Protein AF-A0A2M9K665-F1 (afdb_monomer_lite)

Radius of gyration: 30.15 Å; chains: 1; bounding box: 103×72×82 Å

Structure (mmCIF, N/CA/C/O backbone):
data_AF-A0A2M9K665-F1
#
_entry.id   AF-A0A2M9K665-F1
#
loop_
_atom_site.group_PDB
_atom_site.id
_atom_site.type_symbol
_atom_site.label_atom_id
_atom_site.label_alt_id
_atom_site.label_comp_id
_atom_site.label_asym_id
_atom_site.label_entity_id
_atom_site.label_seq_id
_atom_site.pdbx_PDB_ins_code
_atom_site.Cartn_x
_atom_site.Cartn_y
_atom_site.Cartn_z
_atom_site.occupancy
_atom_site.B_iso_or_equiv
_atom_site.auth_seq_id
_atom_site.auth_comp_id
_atom_site.auth_asym_id
_atom_site.auth_atom_id
_atom_site.pdbx_PDB_model_num
ATOM 1 N N . MET A 1 1 ? -64.065 -44.119 -39.690 1.00 42.09 1 MET A N 1
ATOM 2 C CA . MET A 1 1 ? -63.334 -45.173 -38.953 1.00 42.09 1 MET A CA 1
ATOM 3 C C . MET A 1 1 ? -62.407 -44.431 -38.001 1.00 42.09 1 MET A C 1
ATOM 5 O O . MET A 1 1 ? -61.517 -43.768 -38.499 1.00 42.09 1 MET A O 1
ATOM 9 N N . GLY A 1 2 ? -62.705 -44.228 -36.716 1.00 34.75 2 GLY A N 1
ATOM 10 C CA . GLY A 1 2 ? -63.186 -45.171 -35.696 1.00 34.75 2 GLY A CA 1
ATOM 11 C C . GLY A 1 2 ? -61.988 -45.530 -34.803 1.00 34.75 2 GLY A C 1
ATOM 12 O O . GLY A 1 2 ? -61.208 -46.371 -35.217 1.00 34.75 2 GLY A O 1
ATOM 13 N N . GLY A 1 3 ? -61.711 -44.735 -33.760 1.00 34.16 3 GLY A N 1
ATOM 14 C CA . GLY A 1 3 ? -61.651 -45.171 -32.342 1.00 34.16 3 GLY A CA 1
ATOM 15 C C . GLY A 1 3 ? -60.188 -45.072 -31.868 1.00 34.16 3 GLY A C 1
ATOM 16 O O . GLY A 1 3 ? -59.315 -45.281 -32.695 1.00 34.16 3 GLY A O 1
ATOM 17 N N . GLU A 1 4 ? -59.788 -44.651 -30.664 1.00 39.41 4 GLU A N 1
ATOM 18 C CA . GLU A 1 4 ? -60.331 -44.725 -29.292 1.00 39.41 4 GLU A CA 1
ATOM 19 C C . GLU A 1 4 ? -59.853 -43.470 -28.497 1.00 39.41 4 GLU A C 1
ATOM 21 O O . GLU A 1 4 ? -58.764 -42.968 -28.755 1.00 39.41 4 GLU A O 1
ATOM 26 N N . ALA A 1 5 ? -60.696 -42.733 -27.752 1.00 40.12 5 ALA A N 1
ATOM 27 C CA . ALA A 1 5 ? -61.100 -42.897 -26.334 1.00 40.12 5 ALA A CA 1
ATOM 28 C C . ALA A 1 5 ? -59.925 -42.811 -25.319 1.00 40.12 5 ALA A C 1
ATOM 30 O O . ALA A 1 5 ? -58.948 -43.521 -25.469 1.00 40.12 5 ALA A O 1
ATOM 31 N N . GLY A 1 6 ? -59.926 -42.020 -24.235 1.00 33.62 6 GLY A N 1
ATOM 32 C CA . GLY A 1 6 ? -60.897 -41.090 -23.650 1.00 33.62 6 GLY A CA 1
ATOM 33 C C . GLY A 1 6 ? -60.485 -40.655 -22.220 1.00 33.62 6 GLY A C 1
ATOM 34 O O . GLY A 1 6 ? -59.708 -41.344 -21.569 1.00 33.62 6 GLY A O 1
ATOM 35 N N . GLY A 1 7 ? -61.077 -39.548 -21.735 1.00 33.59 7 GLY A N 1
ATOM 36 C CA . GLY A 1 7 ? -61.271 -39.182 -20.309 1.00 33.59 7 GLY A CA 1
ATOM 37 C C . GLY A 1 7 ? -60.136 -38.398 -19.625 1.00 33.59 7 GLY A C 1
ATOM 38 O O . GLY A 1 7 ? -58.981 -38.757 -19.768 1.00 33.59 7 GLY A O 1
ATOM 39 N N . ARG A 1 8 ? -60.345 -37.346 -18.819 1.00 33.16 8 ARG A N 1
ATOM 40 C CA . ARG A 1 8 ? -61.518 -36.635 -18.261 1.00 33.16 8 ARG A CA 1
ATOM 41 C C . ARG A 1 8 ? -61.043 -35.232 -17.804 1.00 33.16 8 ARG A C 1
ATOM 43 O O . ARG A 1 8 ? -59.928 -35.119 -17.311 1.00 33.16 8 ARG A O 1
ATOM 50 N N . ALA A 1 9 ? -61.907 -34.217 -17.883 1.00 40.72 9 ALA A N 1
ATOM 51 C CA . ALA A 1 9 ? -61.898 -33.039 -16.990 1.00 40.72 9 ALA A CA 1
ATOM 52 C C . ALA A 1 9 ? -62.959 -33.253 -15.880 1.00 40.72 9 ALA A C 1
ATOM 54 O O . ALA A 1 9 ? -63.809 -34.135 -16.067 1.00 40.72 9 ALA A O 1
ATOM 55 N N . PRO A 1 10 ? -62.902 -32.563 -14.721 1.00 44.47 10 PRO A N 1
ATOM 56 C CA . PRO A 1 10 ? -63.551 -31.239 -14.517 1.00 44.47 10 PRO A CA 1
ATOM 57 C C . PRO A 1 10 ? -62.687 -30.317 -13.596 1.00 44.47 10 PRO A C 1
ATOM 59 O O . PRO A 1 10 ? -61.620 -30.752 -13.186 1.00 44.47 10 PRO A O 1
ATOM 62 N N . GLU A 1 11 ? -62.906 -29.027 -13.300 1.00 33.28 11 GLU A N 1
ATOM 63 C CA . GLU A 1 11 ? -64.064 -28.214 -12.855 1.00 33.28 11 GLU A CA 1
ATOM 64 C C . GLU A 1 11 ? -63.806 -26.717 -13.223 1.00 33.28 11 GLU A C 1
ATOM 66 O O . GLU A 1 11 ? -62.668 -26.257 -13.166 1.00 33.28 11 GLU A O 1
ATOM 71 N N . GLU A 1 12 ? -64.731 -26.011 -13.892 1.00 30.09 12 GLU A N 1
ATOM 72 C CA . GLU A 1 12 ? -65.647 -24.944 -13.382 1.00 30.09 12 GLU A CA 1
ATOM 73 C C . GLU A 1 12 ? -64.970 -23.700 -12.729 1.00 30.09 12 GLU A C 1
ATOM 75 O O . GLU A 1 12 ? -64.416 -23.797 -11.646 1.00 30.09 12 GLU A O 1
ATOM 80 N N . HIS A 1 13 ? -64.799 -22.560 -13.442 1.00 28.97 13 HIS A N 1
ATOM 81 C CA . HIS A 1 13 ? -65.663 -21.335 -13.568 1.00 28.97 13 HIS A CA 1
ATOM 82 C C . HIS A 1 13 ? -65.702 -20.403 -12.316 1.00 28.97 13 HIS A C 1
ATOM 84 O O . HIS A 1 13 ? -65.579 -20.923 -11.217 1.00 28.97 13 HIS A O 1
ATOM 90 N N . PRO A 1 14 ? -66.011 -19.071 -12.371 1.00 41.81 14 PRO A N 1
ATOM 91 C CA . PRO A 1 14 ? -65.970 -18.029 -13.424 1.00 41.81 14 PRO A CA 1
ATOM 92 C C . PRO A 1 14 ? -65.116 -16.766 -13.086 1.00 41.81 14 PRO A C 1
ATOM 94 O O . PRO A 1 14 ? -64.717 -16.510 -11.959 1.00 41.81 14 PRO A O 1
ATOM 97 N N . ALA A 1 15 ? -64.957 -15.931 -14.122 1.00 31.27 15 ALA A N 1
ATOM 98 C CA . ALA A 1 15 ? -64.890 -14.458 -14.192 1.00 31.27 15 ALA A CA 1
ATOM 99 C C . ALA A 1 15 ? -64.982 -13.581 -12.914 1.00 31.27 15 ALA A C 1
ATOM 101 O O . ALA A 1 15 ? -65.900 -13.732 -12.121 1.00 31.27 15 ALA A O 1
ATOM 102 N N . ALA A 1 16 ? -64.222 -12.473 -12.880 1.00 31.98 16 ALA A N 1
ATOM 103 C CA . ALA A 1 16 ? -64.768 -11.122 -13.123 1.00 31.98 16 ALA A CA 1
ATOM 104 C C . ALA A 1 16 ? -63.711 -10.007 -12.990 1.00 31.98 16 ALA A C 1
ATOM 106 O O . ALA A 1 16 ? -62.803 -10.042 -12.168 1.00 31.98 16 ALA A O 1
ATOM 107 N N . ARG A 1 17 ? -63.879 -8.986 -13.832 1.00 40.91 17 ARG A N 1
ATOM 108 C CA . ARG A 1 17 ? -63.130 -7.725 -13.874 1.00 40.91 17 ARG A CA 1
ATOM 109 C C . ARG A 1 17 ? -63.577 -6.777 -12.747 1.00 40.91 17 ARG A C 1
ATOM 111 O O . ARG A 1 17 ? -64.773 -6.652 -12.512 1.00 40.91 17 ARG A O 1
ATOM 118 N N . GLY A 1 18 ? -62.650 -5.988 -12.199 1.00 30.88 18 GLY A N 1
ATOM 119 C CA . GLY A 1 18 ? -62.923 -4.759 -11.428 1.00 30.88 18 GLY A CA 1
ATOM 120 C C . GLY A 1 18 ? -61.607 -4.061 -11.061 1.00 30.88 18 GLY A C 1
ATOM 121 O O . GLY A 1 18 ? -60.856 -4.589 -10.263 1.00 30.88 18 GLY A O 1
ATOM 122 N N . ARG A 1 19 ? -61.142 -3.101 -11.870 1.00 31.50 19 ARG A N 1
ATOM 123 C CA . ARG A 1 19 ? -61.222 -1.623 -11.749 1.00 31.50 19 ARG A CA 1
ATOM 124 C C . ARG A 1 19 ? -60.027 -0.984 -11.003 1.00 31.50 19 ARG A C 1
ATOM 126 O O . ARG A 1 19 ? -59.474 -1.604 -10.108 1.00 31.50 19 ARG A O 1
ATOM 133 N N . PRO A 1 20 ? -59.590 0.217 -11.437 1.00 39.56 20 PRO A N 1
ATOM 134 C CA . PRO A 1 20 ? -58.271 0.769 -11.146 1.00 39.56 20 PRO A CA 1
ATOM 135 C C . PRO A 1 20 ? -58.288 1.734 -9.957 1.00 39.56 20 PRO A C 1
ATOM 137 O O . PRO A 1 20 ? -59.274 2.436 -9.743 1.00 39.56 20 PRO A O 1
ATOM 140 N N . GLY A 1 21 ? -57.143 1.846 -9.289 1.00 34.41 21 GLY A N 1
ATOM 141 C CA . GLY A 1 21 ? -56.866 2.904 -8.323 1.00 34.41 21 GLY A CA 1
ATOM 142 C C . GLY A 1 21 ? -56.511 2.348 -6.958 1.00 34.41 21 GLY A C 1
ATOM 143 O O . GLY A 1 21 ? -57.397 2.042 -6.182 1.00 34.41 21 GLY A O 1
ATOM 144 N N . ASP A 1 22 ? -55.211 2.224 -6.701 1.00 29.50 22 ASP A N 1
ATOM 145 C CA . ASP A 1 22 ? -54.606 2.851 -5.529 1.00 29.50 22 ASP A CA 1
ATOM 146 C C . ASP A 1 22 ? -53.099 2.970 -5.766 1.00 29.50 22 ASP A C 1
ATOM 148 O O . ASP A 1 22 ? -52.343 2.000 -5.805 1.00 29.50 22 ASP A O 1
ATOM 152 N N . ARG A 1 23 ? -52.675 4.212 -6.022 1.00 33.19 23 ARG A N 1
ATOM 153 C CA . ARG A 1 23 ? -51.271 4.610 -5.983 1.00 33.19 23 ARG A CA 1
ATOM 154 C C . ARG A 1 23 ? -50.870 4.650 -4.514 1.00 33.19 23 ARG A C 1
ATOM 156 O O . ARG A 1 23 ? -51.230 5.592 -3.817 1.00 33.19 23 ARG A O 1
ATOM 163 N N . LEU A 1 24 ? -50.100 3.663 -4.074 1.00 31.25 24 LEU A N 1
ATOM 164 C CA . LEU A 1 24 ? -49.290 3.797 -2.871 1.00 31.25 24 LEU A CA 1
ATOM 165 C C . LEU A 1 24 ? -47.982 4.492 -3.248 1.00 31.25 24 LEU A C 1
ATOM 167 O O . LEU A 1 24 ? -47.145 3.971 -3.985 1.00 31.25 24 LEU A O 1
ATOM 171 N N . ASP A 1 25 ? -47.891 5.731 -2.781 1.00 34.38 25 ASP A N 1
ATOM 172 C CA . ASP A 1 25 ? -46.727 6.600 -2.808 1.00 34.38 25 ASP A CA 1
ATOM 173 C C . ASP A 1 25 ? -45.604 5.966 -1.971 1.00 34.38 25 ASP A C 1
ATOM 175 O O . ASP A 1 25 ? -45.720 5.841 -0.753 1.00 34.38 25 ASP A O 1
ATOM 179 N N . VAL A 1 26 ? -44.517 5.543 -2.624 1.00 32.91 26 VAL A N 1
ATOM 180 C CA . VAL A 1 26 ? -43.269 5.141 -1.958 1.00 32.91 26 VAL A CA 1
ATOM 181 C C . VAL A 1 26 ? -42.225 6.221 -2.226 1.00 32.91 26 VAL A C 1
ATOM 183 O O . VAL A 1 26 ? -41.271 6.050 -2.985 1.00 32.91 26 VAL A O 1
ATOM 186 N N . ARG A 1 27 ? -42.424 7.381 -1.598 1.00 31.70 27 ARG A N 1
ATOM 187 C CA . ARG A 1 27 ? -41.338 8.307 -1.271 1.00 31.70 27 ARG A CA 1
ATOM 188 C C . ARG A 1 27 ? -40.799 7.931 0.106 1.00 31.70 27 ARG A C 1
ATOM 190 O O . ARG A 1 27 ? -41.446 8.193 1.111 1.00 31.70 27 ARG A O 1
ATOM 197 N N . GLY A 1 28 ? -39.599 7.359 0.163 1.00 27.97 28 GLY A N 1
ATOM 198 C CA . GLY A 1 28 ? -38.914 7.144 1.437 1.00 27.97 28 GLY A CA 1
ATOM 199 C C . GLY A 1 28 ? -37.575 6.427 1.309 1.00 27.97 28 GLY A C 1
ATOM 200 O O . GLY A 1 28 ? -37.531 5.272 0.915 1.00 27.97 28 GLY A O 1
ATOM 201 N N . ALA A 1 29 ? -36.512 7.133 1.702 1.00 29.28 29 ALA A N 1
ATOM 202 C CA . ALA A 1 29 ? -35.177 6.636 2.045 1.00 29.28 29 ALA A CA 1
ATOM 203 C C . ALA A 1 29 ? -34.273 6.108 0.908 1.00 29.28 29 ALA A C 1
ATOM 205 O O . ALA A 1 29 ? -33.889 4.943 0.872 1.00 29.28 29 ALA A O 1
ATOM 206 N N . ARG A 1 30 ? -33.781 7.020 0.056 1.00 29.52 30 ARG A N 1
ATOM 207 C CA . ARG A 1 30 ? -32.410 6.888 -0.470 1.00 29.52 30 ARG A CA 1
ATOM 208 C C . ARG A 1 30 ? -31.456 7.485 0.565 1.00 29.52 30 ARG A C 1
ATOM 210 O O . ARG A 1 30 ? -31.277 8.699 0.600 1.00 29.52 30 ARG A O 1
ATOM 217 N N . GLY A 1 31 ? -30.898 6.646 1.436 1.00 30.30 31 GLY A N 1
ATOM 218 C CA . GLY A 1 31 ? -29.697 7.016 2.188 1.00 30.30 31 GLY A CA 1
ATOM 219 C C . GLY A 1 31 ? -28.529 7.232 1.217 1.00 30.30 31 GLY A C 1
ATOM 220 O O . GLY A 1 31 ? -28.539 6.642 0.130 1.00 30.30 31 GLY A O 1
ATOM 221 N N . PRO A 1 32 ? -27.548 8.092 1.536 1.00 31.23 32 PRO A N 1
ATOM 222 C CA . PRO A 1 32 ? -26.395 8.260 0.669 1.00 31.23 32 PRO A CA 1
ATOM 223 C C . PRO A 1 32 ? -25.614 6.943 0.665 1.00 31.23 32 PRO A C 1
ATOM 225 O O . PRO A 1 32 ? -25.128 6.500 1.701 1.00 31.23 32 PRO A O 1
ATOM 228 N N . GLY A 1 33 ? -25.528 6.303 -0.502 1.00 27.02 33 GLY A N 1
ATOM 229 C CA . GLY A 1 33 ? -24.585 5.210 -0.719 1.00 27.02 33 GLY A CA 1
ATOM 230 C C . GLY A 1 33 ? -23.142 5.684 -0.499 1.00 27.02 33 GLY A C 1
ATOM 231 O O . GLY A 1 33 ? -22.897 6.897 -0.450 1.00 27.02 33 GLY A O 1
ATOM 232 N N . PRO A 1 34 ? -22.186 4.751 -0.362 1.00 25.92 34 PRO A N 1
ATOM 233 C CA . PRO A 1 34 ? -20.788 5.087 -0.129 1.00 25.92 34 PRO A CA 1
ATOM 234 C C . PRO A 1 34 ? -20.301 6.085 -1.186 1.00 25.92 34 PRO A C 1
ATOM 236 O O . PRO A 1 34 ? -20.442 5.868 -2.392 1.00 25.92 34 PRO A O 1
ATOM 239 N N . ARG A 1 35 ? -19.768 7.222 -0.726 1.00 25.66 35 ARG A N 1
ATOM 240 C CA . ARG A 1 35 ? -19.148 8.221 -1.598 1.00 25.66 35 ARG A CA 1
ATOM 241 C C . ARG A 1 35 ? -17.777 7.700 -2.011 1.00 25.66 35 ARG A C 1
ATOM 243 O O . ARG A 1 35 ? -16.815 7.847 -1.267 1.00 25.66 35 ARG A O 1
ATOM 250 N N . VAL A 1 36 ? -17.690 7.126 -3.206 1.00 27.03 36 VAL A N 1
ATOM 251 C CA . VAL A 1 36 ? -16.408 6.941 -3.893 1.00 27.03 36 VAL A CA 1
ATOM 252 C C . VAL A 1 36 ? -15.914 8.329 -4.294 1.00 27.03 36 VAL A C 1
ATOM 254 O O . VAL A 1 36 ? -16.475 8.965 -5.186 1.00 27.03 36 VAL A O 1
ATOM 257 N N . VAL A 1 37 ? -14.906 8.843 -3.592 1.00 25.81 37 VAL A N 1
ATOM 258 C CA . VAL A 1 37 ? -14.216 10.075 -3.982 1.00 25.81 37 VAL A CA 1
ATOM 259 C C . VAL A 1 37 ? -13.078 9.669 -4.912 1.00 25.81 37 VAL A C 1
ATOM 261 O O . VAL A 1 37 ? -12.003 9.297 -4.457 1.00 25.81 37 VAL A O 1
ATOM 264 N N . ALA A 1 38 ? -13.323 9.702 -6.222 1.00 24.77 38 ALA A N 1
ATOM 265 C CA . ALA A 1 38 ? -12.251 9.603 -7.204 1.00 24.77 38 ALA A CA 1
ATOM 266 C C . ALA A 1 38 ? -11.397 10.878 -7.122 1.00 24.77 38 ALA A C 1
ATOM 268 O O . ALA A 1 38 ? -11.897 11.979 -7.369 1.00 24.77 38 ALA A O 1
ATOM 269 N N . ALA A 1 39 ? -10.124 10.748 -6.753 1.00 25.52 39 ALA A N 1
ATOM 270 C CA . ALA A 1 39 ? -9.165 11.834 -6.887 1.00 25.52 39 ALA A CA 1
ATOM 271 C C . ALA A 1 39 ? -8.737 11.919 -8.364 1.00 25.52 39 ALA A C 1
ATOM 273 O O . ALA A 1 39 ? -7.948 11.109 -8.842 1.00 25.52 39 ALA A O 1
ATOM 274 N N . ASP A 1 40 ? -9.292 12.880 -9.108 1.00 25.58 40 ASP A N 1
ATOM 275 C CA . ASP A 1 40 ? -8.857 13.214 -10.472 1.00 25.58 40 ASP A CA 1
ATOM 276 C C . ASP A 1 40 ? -7.509 13.952 -10.394 1.00 25.58 40 ASP A C 1
ATOM 278 O O . ASP A 1 40 ? -7.447 15.181 -10.407 1.00 25.58 40 ASP A O 1
ATOM 282 N N . HIS A 1 41 ? -6.406 13.210 -10.262 1.00 33.66 41 HIS A N 1
ATOM 283 C CA . HIS A 1 41 ? -5.052 13.765 -10.334 1.00 33.66 41 HIS A CA 1
ATOM 284 C C . HIS A 1 41 ? -4.645 14.026 -11.793 1.00 33.66 41 HIS A C 1
ATOM 286 O O . HIS A 1 41 ? -3.704 13.435 -12.322 1.00 33.66 41 HIS A O 1
ATOM 292 N N . ARG A 1 42 ? -5.330 14.969 -12.455 1.00 31.28 42 ARG A N 1
ATOM 293 C CA . ARG A 1 42 ? -4.880 15.581 -13.722 1.00 31.28 42 ARG A CA 1
ATOM 294 C C . ARG A 1 42 ? -3.784 16.613 -13.472 1.00 31.28 42 ARG A C 1
ATOM 296 O O . ARG A 1 42 ? -3.885 17.761 -13.907 1.00 31.28 42 ARG A O 1
ATOM 303 N N . ASP A 1 43 ? -2.715 16.205 -12.804 1.00 31.66 43 ASP A N 1
ATOM 304 C CA . ASP A 1 43 ? -1.479 16.969 -12.864 1.00 31.66 43 ASP A CA 1
ATOM 305 C C . ASP A 1 43 ? -0.809 16.662 -14.203 1.00 31.66 43 ASP A C 1
ATOM 307 O O . ASP A 1 43 ? -0.393 15.540 -14.491 1.00 31.66 43 ASP A O 1
ATOM 311 N N . ARG A 1 44 ? -0.791 17.679 -15.069 1.00 31.50 44 ARG A N 1
ATOM 312 C CA . ARG A 1 44 ? -0.228 17.619 -16.419 1.00 31.50 44 ARG A CA 1
ATOM 313 C C . ARG A 1 44 ? 1.200 17.068 -16.370 1.00 31.50 44 ARG A C 1
ATOM 315 O O . ARG A 1 44 ? 2.056 17.630 -15.686 1.00 31.50 44 ARG A O 1
ATOM 322 N N . LEU A 1 45 ? 1.459 16.025 -17.162 1.00 30.47 45 LEU A N 1
ATOM 323 C CA . LEU A 1 45 ? 2.808 15.613 -17.555 1.00 30.47 45 LEU A CA 1
ATOM 324 C C . LEU A 1 45 ? 3.601 16.864 -17.990 1.00 30.47 45 LEU A C 1
ATOM 326 O O . LEU A 1 45 ? 3.092 17.639 -18.804 1.00 30.47 45 LEU A O 1
ATOM 330 N N . PRO A 1 46 ? 4.817 17.111 -17.473 1.00 32.50 46 PRO A N 1
ATOM 331 C CA . PRO A 1 46 ? 5.622 18.219 -17.961 1.00 32.50 46 PRO A CA 1
ATOM 332 C C . PRO A 1 46 ? 6.052 17.946 -19.407 1.00 32.50 46 PRO A C 1
ATOM 334 O O . PRO A 1 46 ? 6.827 17.029 -19.685 1.00 32.50 46 PRO A O 1
ATOM 337 N N . ASP A 1 47 ? 5.567 18.775 -20.331 1.00 32.84 47 ASP A N 1
ATOM 338 C CA . ASP A 1 47 ? 6.023 18.792 -21.716 1.00 32.84 47 ASP A CA 1
ATOM 339 C C . ASP A 1 47 ? 7.522 19.130 -21.776 1.00 32.84 47 ASP A C 1
ATOM 341 O O . ASP A 1 47 ? 7.945 20.242 -21.463 1.00 32.84 47 ASP A O 1
ATOM 345 N N . ARG A 1 48 ? 8.315 18.173 -22.274 1.00 35.09 48 ARG A N 1
ATOM 346 C CA . ARG A 1 48 ? 9.684 18.339 -22.800 1.00 35.09 48 ARG A CA 1
ATOM 347 C C . ARG A 1 48 ? 10.752 18.803 -21.795 1.00 35.09 48 ARG A C 1
ATOM 349 O O . ARG A 1 48 ? 11.005 19.991 -21.606 1.00 35.09 48 ARG A O 1
ATOM 356 N N . VAL A 1 49 ? 11.555 17.849 -21.322 1.00 32.47 49 VAL A N 1
ATOM 357 C CA . VAL A 1 49 ? 12.887 18.131 -20.759 1.00 32.47 49 VAL A CA 1
ATOM 358 C C . VAL A 1 49 ? 13.818 18.598 -21.887 1.00 32.47 49 VAL A C 1
ATOM 360 O O . VAL A 1 49 ? 14.315 17.801 -22.681 1.00 32.47 49 VAL A O 1
ATOM 363 N N . ARG A 1 50 ? 14.065 19.912 -21.977 1.00 28.64 50 ARG A N 1
ATOM 364 C CA . ARG A 1 50 ? 15.180 20.462 -22.764 1.00 28.64 50 ARG A CA 1
ATOM 365 C C . ARG A 1 50 ? 16.482 20.281 -21.983 1.00 28.64 50 ARG A C 1
ATOM 367 O O . ARG A 1 50 ? 16.690 20.922 -20.957 1.00 28.64 50 ARG A O 1
ATOM 374 N N . LEU A 1 51 ? 17.384 19.458 -22.510 1.00 33.81 51 LEU A N 1
ATOM 375 C CA . LEU A 1 51 ? 18.786 19.429 -22.098 1.00 33.81 51 LEU A CA 1
ATOM 376 C C . LEU A 1 51 ? 19.474 20.727 -22.551 1.00 33.81 51 LEU A C 1
ATOM 378 O O . LEU A 1 51 ? 19.647 20.955 -23.746 1.00 33.81 51 LEU A O 1
ATOM 382 N N . GLY A 1 52 ? 19.887 21.574 -21.605 1.00 26.48 52 GLY A N 1
ATOM 383 C CA . GLY A 1 52 ? 20.799 22.681 -21.898 1.00 26.48 52 GLY A CA 1
ATOM 384 C C . GLY A 1 52 ? 20.889 23.744 -20.806 1.00 26.48 52 GLY A C 1
ATOM 385 O O . GLY A 1 52 ? 19.921 24.445 -20.543 1.00 26.48 52 GLY A O 1
ATOM 386 N N . GLY A 1 53 ? 22.087 23.923 -20.237 1.00 27.02 53 GLY A N 1
ATOM 387 C CA . GLY A 1 53 ? 22.451 25.148 -19.516 1.00 27.02 53 GLY A CA 1
ATOM 388 C C . GLY A 1 53 ? 23.294 24.920 -18.266 1.00 27.02 53 GLY A C 1
ATOM 389 O O . GLY A 1 53 ? 22.773 24.671 -17.187 1.00 27.02 53 GLY A O 1
ATOM 390 N N . ARG A 1 54 ? 24.618 25.043 -18.404 1.00 40.38 54 ARG A N 1
ATOM 391 C CA . ARG A 1 54 ? 25.593 25.022 -17.302 1.00 40.38 54 ARG A CA 1
ATOM 392 C C . ARG A 1 54 ? 25.295 26.148 -16.294 1.00 40.38 54 ARG A C 1
ATOM 394 O O . ARG A 1 54 ? 25.554 27.310 -16.591 1.00 40.38 54 ARG A O 1
ATOM 401 N N . GLY A 1 55 ? 24.825 25.795 -15.097 1.00 30.69 55 GLY A N 1
ATOM 402 C CA . GLY A 1 55 ? 24.661 26.696 -13.950 1.00 30.69 55 GLY A CA 1
ATOM 403 C C . GLY A 1 55 ? 25.516 26.241 -12.762 1.00 30.69 55 GLY A C 1
ATOM 404 O O . GLY A 1 55 ? 25.516 25.070 -12.395 1.00 30.69 55 GLY A O 1
ATOM 405 N N . ARG A 1 56 ? 26.304 27.160 -12.199 1.00 31.34 56 ARG A N 1
ATOM 406 C CA . ARG A 1 56 ? 27.287 26.932 -11.124 1.00 31.34 56 ARG A CA 1
ATOM 407 C C . 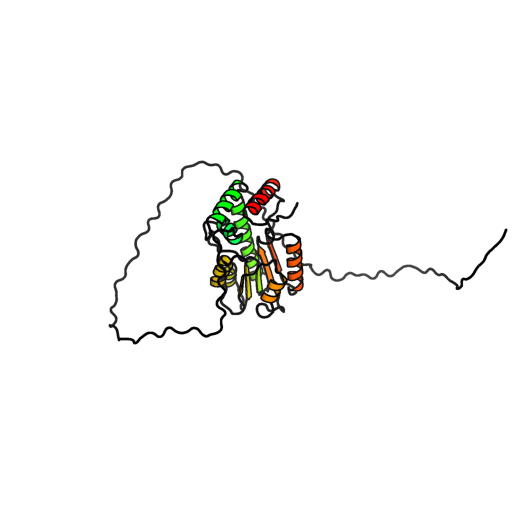ARG A 1 56 ? 26.625 26.456 -9.817 1.00 31.34 56 ARG A C 1
ATOM 409 O O . ARG A 1 56 ? 25.696 27.093 -9.337 1.00 31.34 56 ARG A O 1
ATOM 416 N N . ARG A 1 57 ? 27.166 25.394 -9.203 1.00 32.66 57 ARG A N 1
ATOM 417 C CA . ARG A 1 57 ? 26.791 24.922 -7.853 1.00 32.66 57 ARG A CA 1
ATOM 418 C C . ARG A 1 57 ? 27.342 25.868 -6.766 1.00 32.66 57 ARG A C 1
ATOM 420 O O . ARG A 1 57 ? 28.542 26.155 -6.809 1.00 32.66 57 ARG A O 1
ATOM 427 N N . PRO A 1 58 ? 26.552 26.305 -5.768 1.00 29.36 58 PRO A N 1
ATOM 428 C CA . PRO A 1 58 ? 27.096 26.957 -4.581 1.00 29.36 58 PRO A CA 1
ATOM 429 C C . PRO A 1 58 ? 27.721 25.914 -3.637 1.00 29.36 58 PRO A C 1
ATOM 431 O O . PRO A 1 58 ? 27.144 24.862 -3.371 1.00 29.36 58 PRO A O 1
ATOM 434 N N . ARG A 1 59 ? 28.936 26.199 -3.155 1.00 30.81 59 ARG A N 1
ATOM 435 C CA . ARG A 1 59 ? 29.652 25.391 -2.155 1.00 30.81 59 ARG A CA 1
ATOM 436 C C . ARG A 1 59 ? 29.143 25.760 -0.759 1.00 30.81 59 ARG A C 1
ATOM 438 O O . ARG A 1 59 ? 29.360 26.889 -0.327 1.00 30.81 59 ARG A O 1
ATOM 445 N N . LEU A 1 60 ? 28.520 24.818 -0.051 1.00 30.38 60 LEU A N 1
ATOM 446 C CA . LEU A 1 60 ? 28.248 24.954 1.381 1.00 30.38 60 LEU A CA 1
ATOM 447 C C . LEU A 1 60 ? 29.549 24.680 2.156 1.00 30.38 60 LEU A C 1
ATOM 449 O O . LEU A 1 60 ? 30.193 23.651 1.953 1.00 30.38 60 LEU A O 1
ATOM 453 N N . ARG A 1 61 ? 29.964 25.618 3.011 1.00 27.59 61 ARG A N 1
ATOM 454 C CA . ARG A 1 61 ? 31.130 25.485 3.897 1.00 27.59 61 ARG A CA 1
ATOM 455 C C . ARG A 1 61 ? 30.634 24.963 5.247 1.00 27.59 61 ARG A C 1
ATOM 457 O O . ARG A 1 61 ? 29.943 25.689 5.952 1.00 27.59 61 ARG A O 1
ATOM 464 N N . VAL A 1 62 ? 30.980 23.727 5.597 1.00 34.78 62 VAL A N 1
ATOM 465 C CA . VAL A 1 62 ? 30.736 23.160 6.933 1.00 34.78 62 VAL A CA 1
ATOM 466 C C . VAL A 1 62 ? 31.940 23.501 7.816 1.00 34.78 62 VAL A C 1
ATOM 468 O O . VAL A 1 62 ? 33.069 23.151 7.477 1.00 34.78 62 VAL A O 1
ATOM 471 N N . GLY A 1 63 ? 31.714 24.246 8.900 1.00 31.91 63 GLY A N 1
ATOM 472 C CA . GLY A 1 63 ? 32.714 24.497 9.945 1.00 31.91 63 GLY A CA 1
ATOM 473 C C . GLY A 1 63 ? 32.714 23.376 10.997 1.00 31.91 63 GLY A C 1
ATOM 474 O O . GLY A 1 63 ? 31.689 22.715 11.160 1.00 31.91 63 GLY A O 1
ATOM 475 N N . PRO A 1 64 ? 33.835 23.134 11.701 1.00 35.78 64 PRO A N 1
ATOM 476 C CA . PRO A 1 64 ? 33.929 22.064 12.693 1.00 35.78 64 PRO A CA 1
ATOM 477 C C . PRO A 1 64 ? 33.135 22.396 13.974 1.00 35.78 64 PRO A C 1
ATOM 479 O O . PRO A 1 64 ? 32.988 23.575 14.311 1.00 35.78 64 PRO A O 1
ATOM 482 N N . PRO A 1 65 ? 32.633 21.383 14.707 1.00 35.78 65 PRO A N 1
ATOM 483 C CA . PRO A 1 65 ? 31.857 21.597 15.924 1.00 35.78 65 PRO A CA 1
ATOM 484 C C . PRO A 1 65 ? 32.728 22.111 17.081 1.00 35.78 65 PRO A C 1
ATOM 486 O O . PRO A 1 65 ? 33.873 21.697 17.264 1.00 35.78 65 PRO A O 1
ATOM 489 N N . ALA A 1 66 ? 32.160 23.021 17.873 1.00 33.38 66 ALA A N 1
ATOM 490 C CA . ALA A 1 66 ? 32.799 23.631 19.032 1.00 33.38 66 ALA A CA 1
ATOM 491 C C . ALA A 1 66 ? 32.886 22.654 20.220 1.00 33.38 66 ALA A C 1
ATOM 493 O O . ALA A 1 66 ? 31.875 22.127 20.683 1.00 33.38 66 ALA A O 1
ATOM 494 N N . VAL A 1 67 ? 34.099 22.469 20.743 1.00 34.62 67 VAL A N 1
ATOM 495 C CA . VAL A 1 67 ? 34.398 21.742 21.986 1.00 34.62 67 VAL A CA 1
ATOM 496 C C . VAL A 1 67 ? 34.196 22.686 23.177 1.00 34.62 67 VAL A C 1
ATOM 498 O O . VAL A 1 67 ? 34.748 23.785 23.192 1.00 34.62 67 VAL A O 1
ATOM 501 N N . ARG A 1 68 ? 33.422 22.271 24.190 1.00 35.09 68 ARG A N 1
ATOM 502 C CA . ARG A 1 68 ? 33.354 22.950 25.499 1.00 35.09 68 ARG A CA 1
ATOM 503 C C . ARG A 1 68 ? 34.292 22.256 26.502 1.00 35.09 68 ARG A C 1
ATOM 505 O O . ARG A 1 68 ? 34.339 21.027 26.492 1.00 35.09 68 ARG A O 1
ATOM 512 N N . PRO A 1 69 ? 35.026 22.997 27.355 1.00 32.56 69 PRO A N 1
ATOM 513 C CA . PRO A 1 69 ? 35.951 22.414 28.323 1.00 32.56 69 PRO A CA 1
ATOM 514 C C . PRO A 1 69 ? 35.222 21.855 29.556 1.00 32.56 69 PRO A C 1
ATOM 516 O O . PRO A 1 69 ? 34.161 22.347 29.945 1.00 32.56 69 PRO A O 1
ATOM 519 N N . GLY A 1 70 ? 35.803 20.794 30.121 1.00 31.00 70 GLY A N 1
ATOM 520 C CA . GLY A 1 70 ? 35.217 19.928 31.140 1.00 31.00 70 GLY A CA 1
ATOM 521 C C . GLY A 1 70 ? 35.139 20.496 32.558 1.00 31.00 70 GLY A C 1
ATOM 522 O O . GLY A 1 70 ? 35.880 21.397 32.943 1.00 31.00 70 GLY A O 1
ATOM 523 N N . GLY A 1 71 ? 34.230 19.898 33.330 1.00 30.92 71 GLY A N 1
ATOM 524 C CA . GLY A 1 71 ? 34.188 19.949 34.787 1.00 30.92 71 GLY A CA 1
ATOM 525 C C . GLY A 1 71 ? 34.502 18.562 35.347 1.00 30.92 71 GLY A C 1
ATOM 526 O O . GLY A 1 71 ? 33.947 17.564 34.887 1.00 30.92 71 GLY A O 1
ATOM 527 N N . GLU A 1 72 ? 35.428 18.521 36.299 1.00 31.44 72 GLU A N 1
ATOM 528 C CA . GLU A 1 72 ? 35.900 17.333 37.009 1.00 31.44 72 GLU A CA 1
ATOM 529 C C . GLU A 1 72 ? 34.805 16.736 37.912 1.00 31.44 72 GLU A C 1
ATOM 531 O O . GLU A 1 72 ? 34.124 17.448 38.650 1.00 31.44 72 GLU A O 1
ATOM 536 N N . GLY A 1 73 ? 34.668 15.409 37.877 1.00 33.94 73 GLY A N 1
ATOM 537 C CA . GLY A 1 73 ? 33.853 14.609 38.796 1.00 33.94 73 GLY A CA 1
ATOM 538 C C . GLY A 1 73 ? 34.634 13.363 39.244 1.00 33.94 73 GLY A C 1
ATOM 539 O O . GLY A 1 73 ? 35.510 12.907 38.507 1.00 33.94 73 GLY A O 1
ATOM 540 N N . PRO A 1 74 ? 34.388 12.839 40.459 1.00 34.12 74 PRO A N 1
ATOM 541 C CA . PRO A 1 74 ? 35.339 11.991 41.178 1.00 34.12 74 PRO A CA 1
ATOM 542 C C . PRO A 1 74 ? 35.414 10.552 40.638 1.00 34.12 74 PRO A C 1
ATOM 544 O O . PRO A 1 74 ? 34.463 10.033 40.059 1.00 34.12 74 PRO A O 1
ATOM 547 N N . GLY A 1 75 ? 36.579 9.928 40.852 1.00 34.00 75 GLY A N 1
ATOM 548 C CA . GLY A 1 75 ? 37.035 8.674 40.240 1.00 34.00 75 GLY A CA 1
ATOM 549 C C . GLY A 1 75 ? 36.267 7.383 40.579 1.00 34.00 75 GLY A C 1
ATOM 550 O O . GLY A 1 75 ? 35.308 7.380 41.354 1.00 34.00 75 GLY A O 1
ATOM 551 N N . PRO A 1 76 ? 36.685 6.252 39.977 1.00 34.19 76 PRO A N 1
ATOM 552 C CA . PRO A 1 76 ? 35.855 5.063 39.861 1.00 34.19 76 PRO A CA 1
ATOM 553 C C . PRO A 1 76 ? 35.842 4.241 41.154 1.00 34.19 76 PRO A C 1
ATOM 555 O O . PRO A 1 76 ? 36.884 3.853 41.682 1.00 34.19 76 PRO A O 1
ATOM 558 N N . ARG A 1 77 ? 34.639 3.910 41.634 1.00 35.62 77 ARG A N 1
ATOM 559 C CA . ARG A 1 77 ? 34.422 2.786 42.553 1.00 35.62 77 ARG A CA 1
ATOM 560 C C . ARG A 1 77 ? 34.315 1.501 41.732 1.00 35.62 77 ARG A C 1
ATOM 562 O O . ARG A 1 77 ? 33.577 1.454 40.753 1.00 35.62 77 ARG A O 1
ATOM 569 N N . ALA A 1 78 ? 35.050 0.472 42.143 1.00 35.88 78 ALA A N 1
ATOM 570 C CA . ALA A 1 78 ? 35.014 -0.859 41.549 1.00 35.88 78 ALA A CA 1
ATOM 571 C C . ALA A 1 78 ? 33.600 -1.467 41.648 1.00 35.88 78 ALA A C 1
ATOM 573 O O . ALA A 1 78 ? 33.101 -1.704 42.748 1.00 35.88 78 ALA A O 1
ATOM 574 N N . GLY A 1 79 ? 32.959 -1.696 40.500 1.00 31.78 79 GLY A N 1
ATOM 575 C CA . GLY A 1 79 ? 31.704 -2.438 40.371 1.00 31.78 79 GLY A CA 1
ATOM 576 C C . GLY A 1 79 ? 31.979 -3.876 39.933 1.00 31.78 79 GLY A C 1
ATOM 577 O O . GLY A 1 79 ? 32.767 -4.100 39.016 1.00 31.78 79 GLY A O 1
ATOM 578 N N . GLY A 1 80 ? 31.359 -4.842 40.617 1.00 35.91 80 GLY A N 1
ATOM 579 C CA . GLY A 1 80 ? 31.390 -6.266 40.269 1.00 35.91 80 GLY A CA 1
ATOM 580 C C . GLY A 1 80 ? 30.762 -6.569 38.898 1.00 35.91 80 GLY A C 1
ATOM 581 O O . GLY A 1 80 ? 30.226 -5.666 38.253 1.00 35.91 80 GLY A O 1
ATOM 582 N N . PRO A 1 81 ? 30.837 -7.826 38.424 1.00 36.41 81 PRO A N 1
ATOM 583 C CA . PRO A 1 81 ? 30.458 -8.173 37.059 1.00 36.41 81 PRO A CA 1
ATOM 584 C C . PRO A 1 81 ? 28.988 -7.831 36.793 1.00 36.41 81 PRO A C 1
ATOM 586 O O . PRO A 1 81 ? 28.091 -8.268 37.514 1.00 36.41 81 PRO A O 1
ATOM 589 N N . ALA A 1 82 ? 28.760 -7.041 35.743 1.00 34.62 82 ALA A N 1
ATOM 590 C CA . ALA A 1 82 ? 27.436 -6.704 35.251 1.00 34.62 82 ALA A CA 1
ATOM 591 C C . ALA A 1 82 ? 26.721 -7.981 34.787 1.00 34.62 82 ALA A C 1
ATOM 593 O O . ALA A 1 82 ? 27.096 -8.599 33.790 1.00 34.62 82 ALA A O 1
ATOM 594 N N . VAL A 1 83 ? 25.683 -8.375 35.521 1.00 40.28 83 VAL A N 1
ATOM 595 C CA . VAL A 1 83 ? 24.723 -9.382 35.072 1.00 40.28 83 VAL A CA 1
ATOM 596 C C . VAL A 1 83 ? 23.910 -8.740 33.949 1.00 40.28 83 VAL A C 1
ATOM 598 O O . VAL A 1 83 ? 23.199 -7.761 34.177 1.00 40.28 83 VAL A O 1
ATOM 601 N N . LYS A 1 84 ? 24.046 -9.253 32.720 1.00 34.25 84 LYS A N 1
ATOM 602 C CA . LYS A 1 84 ? 23.156 -8.878 31.613 1.00 34.25 84 LYS A CA 1
ATOM 603 C C . LYS A 1 84 ? 21.719 -9.240 32.017 1.00 34.25 84 LYS A C 1
ATOM 605 O O . LYS A 1 84 ? 21.510 -10.382 32.424 1.00 34.25 84 LYS A O 1
ATOM 610 N N . PRO A 1 85 ? 20.741 -8.324 31.921 1.00 37.19 85 PRO A N 1
ATOM 611 C CA . PRO A 1 85 ? 19.355 -8.676 32.183 1.00 37.19 85 PRO A CA 1
ATOM 612 C C . PRO A 1 85 ? 18.891 -9.692 31.135 1.00 37.19 85 PRO A C 1
ATOM 614 O O . PRO A 1 85 ? 18.937 -9.433 29.933 1.00 37.19 85 PRO A O 1
ATOM 617 N N . THR A 1 86 ? 18.484 -10.867 31.604 1.00 35.09 86 THR A N 1
ATOM 618 C CA . THR A 1 86 ? 17.802 -11.879 30.798 1.00 35.09 86 THR A CA 1
ATOM 619 C C . THR A 1 86 ? 16.422 -11.330 30.414 1.00 35.09 86 THR A C 1
ATOM 621 O O . THR A 1 86 ? 15.691 -10.910 31.316 1.00 35.09 86 THR A O 1
ATOM 624 N N . PRO A 1 87 ? 16.044 -11.295 29.124 1.00 37.59 87 PRO A N 1
ATOM 625 C CA . PRO A 1 87 ? 14.702 -10.877 28.731 1.00 37.59 87 PRO A CA 1
ATOM 626 C C . PRO A 1 87 ? 13.652 -11.863 29.280 1.00 37.59 87 PRO A C 1
ATOM 628 O O . PRO A 1 87 ? 13.949 -13.056 29.417 1.00 37.59 87 PRO A O 1
ATOM 631 N N . PRO A 1 88 ? 12.438 -11.397 29.628 1.00 37.75 88 PRO A N 1
ATOM 632 C CA . PRO A 1 88 ? 11.364 -12.281 30.062 1.00 37.75 88 PRO A CA 1
ATOM 633 C C . PRO A 1 88 ? 11.004 -13.263 28.940 1.00 37.75 88 PRO A C 1
ATOM 635 O O . PRO A 1 88 ? 10.866 -12.886 27.779 1.00 37.75 88 PRO A O 1
ATOM 638 N N . ALA A 1 89 ? 10.867 -14.537 29.301 1.00 37.97 89 ALA A N 1
ATOM 639 C CA . ALA A 1 89 ? 10.455 -15.591 28.388 1.00 37.97 89 ALA A CA 1
ATOM 640 C C . ALA A 1 89 ? 9.023 -15.331 27.889 1.00 37.97 89 ALA A C 1
ATOM 642 O O . ALA A 1 89 ? 8.106 -15.256 28.707 1.00 37.97 89 ALA A O 1
ATOM 643 N N . GLY A 1 90 ? 8.825 -15.234 26.569 1.00 38.12 90 GLY A N 1
ATOM 644 C CA . GLY A 1 90 ? 7.493 -15.402 25.976 1.00 38.12 90 GLY A CA 1
ATOM 645 C C . GLY A 1 90 ? 7.087 -14.492 24.817 1.00 38.12 90 GLY A C 1
ATOM 646 O O . GLY A 1 90 ? 6.030 -14.736 24.251 1.00 38.12 90 GLY A O 1
ATOM 647 N N . THR A 1 91 ? 7.868 -13.491 24.408 1.00 33.16 91 THR A N 1
ATOM 648 C CA . THR A 1 91 ? 7.631 -12.848 23.102 1.00 33.16 91 THR A CA 1
ATOM 649 C C . THR A 1 91 ? 8.229 -13.730 22.006 1.00 33.16 91 THR A C 1
ATOM 651 O O . THR A 1 91 ? 9.435 -13.987 22.077 1.00 33.16 91 THR A O 1
ATOM 654 N N . PRO A 1 92 ? 7.451 -14.213 21.016 1.00 34.78 92 PRO A N 1
ATOM 655 C CA . PRO A 1 92 ? 8.035 -14.833 19.838 1.00 34.78 92 PRO A CA 1
ATOM 656 C C . PRO A 1 92 ? 8.976 -13.808 19.207 1.00 34.78 92 PRO A C 1
ATOM 658 O O . PRO A 1 92 ? 8.554 -12.711 18.845 1.00 34.78 92 PRO A O 1
ATOM 661 N N . GLU A 1 93 ? 10.261 -14.141 19.141 1.00 34.38 93 GLU A N 1
ATOM 662 C CA . GLU A 1 93 ? 11.208 -13.414 18.305 1.00 34.38 93 GLU A CA 1
ATOM 663 C C . GLU A 1 93 ? 10.635 -13.466 16.878 1.00 34.38 93 GLU A C 1
ATOM 665 O O . GLU A 1 93 ? 10.245 -14.558 16.445 1.00 34.38 93 GLU A O 1
ATOM 670 N N . PRO A 1 94 ? 10.462 -12.328 16.176 1.00 42.25 94 PRO A N 1
ATOM 671 C CA . PRO A 1 94 ? 9.914 -12.363 14.830 1.00 42.25 94 PRO A CA 1
ATOM 672 C C . PRO A 1 94 ? 10.805 -13.293 14.014 1.00 42.25 94 PRO A C 1
ATOM 674 O O . PRO A 1 94 ? 12.022 -13.106 13.978 1.00 42.25 94 PRO A O 1
ATOM 677 N N . ALA A 1 95 ? 10.215 -14.338 13.430 1.00 41.59 95 ALA A N 1
ATOM 678 C CA . ALA A 1 95 ? 10.942 -15.236 12.551 1.00 41.59 95 ALA A CA 1
ATOM 679 C C . ALA A 1 95 ? 11.599 -14.368 11.476 1.00 41.59 95 ALA A C 1
ATOM 681 O O . ALA A 1 95 ? 10.903 -13.743 10.675 1.00 41.59 95 ALA A O 1
ATOM 682 N N . VAL A 1 96 ? 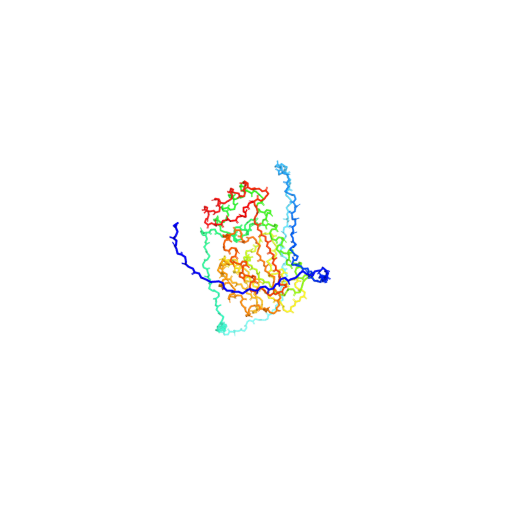12.928 -14.253 11.522 1.00 50.28 96 VAL A N 1
ATOM 683 C CA . VAL A 1 96 ? 13.666 -13.419 10.579 1.00 50.28 96 VAL A CA 1
ATOM 684 C C . VAL A 1 96 ? 13.662 -14.167 9.258 1.00 50.28 96 VAL A C 1
ATOM 686 O O . VAL A 1 96 ? 14.499 -15.027 8.995 1.00 50.28 96 VAL A O 1
ATOM 689 N N . ALA A 1 97 ? 12.639 -13.886 8.468 1.00 62.06 97 ALA A N 1
ATOM 690 C CA . ALA A 1 97 ? 12.581 -14.189 7.059 1.00 62.06 97 ALA A CA 1
ATOM 691 C C . ALA A 1 97 ? 13.906 -13.823 6.386 1.00 62.06 97 ALA A C 1
ATOM 693 O O . ALA A 1 97 ? 14.368 -12.683 6.492 1.00 62.06 97 ALA A O 1
ATOM 694 N N . GLU A 1 98 ? 14.527 -14.770 5.695 1.00 76.38 98 GLU A N 1
ATOM 695 C CA . GLU A 1 98 ? 15.765 -14.489 4.983 1.00 76.38 98 GLU A CA 1
ATOM 696 C C . GLU A 1 98 ? 15.477 -13.559 3.793 1.00 76.38 98 GLU A C 1
ATOM 698 O O . GLU A 1 98 ? 14.682 -13.871 2.905 1.00 76.38 98 GLU A O 1
ATOM 703 N N . VAL A 1 99 ? 16.112 -12.386 3.785 1.00 85.12 99 VAL A N 1
ATOM 704 C CA . VAL A 1 99 ? 15.975 -11.408 2.702 1.00 85.12 99 VAL A CA 1
ATOM 705 C C . VAL A 1 99 ? 16.757 -11.901 1.482 1.00 85.12 99 VAL A C 1
ATOM 707 O O . VAL A 1 99 ? 17.988 -11.957 1.502 1.00 85.12 99 VAL A O 1
ATOM 710 N N . SER A 1 100 ? 16.058 -12.210 0.387 1.00 87.62 100 SER A N 1
ATOM 711 C CA . SER A 1 100 ? 16.716 -12.555 -0.877 1.00 87.62 100 SER A CA 1
ATOM 712 C C . SER A 1 100 ? 17.263 -11.311 -1.578 1.00 87.62 100 SER A C 1
ATOM 714 O O . SER A 1 100 ? 16.509 -10.416 -1.957 1.00 87.62 100 SER A O 1
ATOM 716 N N . MET A 1 101 ? 18.579 -11.290 -1.803 1.00 91.69 101 MET A N 1
ATOM 717 C CA . MET A 1 101 ? 19.280 -10.210 -2.517 1.00 91.69 101 MET A CA 1
ATOM 718 C C . MET A 1 101 ? 19.363 -10.432 -4.037 1.00 91.69 101 MET A C 1
ATOM 720 O O . MET A 1 101 ? 19.866 -9.572 -4.763 1.00 91.69 101 MET A O 1
ATOM 724 N N . SER A 1 102 ? 18.939 -11.605 -4.515 1.00 91.56 102 SER A N 1
ATOM 725 C CA . SER A 1 102 ? 19.042 -12.040 -5.916 1.00 91.56 102 SER A CA 1
ATOM 726 C C . SER A 1 102 ? 17.698 -12.094 -6.642 1.00 91.56 102 SER A C 1
ATOM 728 O O . SER A 1 102 ? 17.675 -12.336 -7.846 1.00 91.56 102 SER A O 1
ATOM 730 N N . VAL A 1 103 ? 16.597 -11.860 -5.929 1.00 92.94 103 VAL A N 1
ATOM 731 C CA . VAL A 1 103 ? 15.235 -11.806 -6.471 1.00 92.94 103 VAL A CA 1
ATOM 732 C C . VAL A 1 103 ? 14.727 -10.376 -6.337 1.00 92.94 103 VAL A C 1
ATOM 734 O O . VAL A 1 103 ? 15.016 -9.713 -5.339 1.00 92.94 103 VAL A O 1
ATOM 737 N N . VAL A 1 104 ? 14.019 -9.883 -7.352 1.00 94.88 104 VAL A N 1
ATOM 738 C CA . VAL A 1 104 ? 13.423 -8.546 -7.296 1.00 94.88 104 VAL A CA 1
ATOM 739 C C . VAL A 1 104 ? 12.272 -8.540 -6.292 1.00 94.88 104 VAL A C 1
ATOM 741 O O . VAL A 1 104 ? 11.548 -9.523 -6.178 1.00 94.88 104 VAL A O 1
ATOM 744 N N . SER A 1 105 ? 12.118 -7.438 -5.567 1.00 95.06 105 SER A N 1
ATOM 745 C CA . SER A 1 105 ? 10.931 -7.162 -4.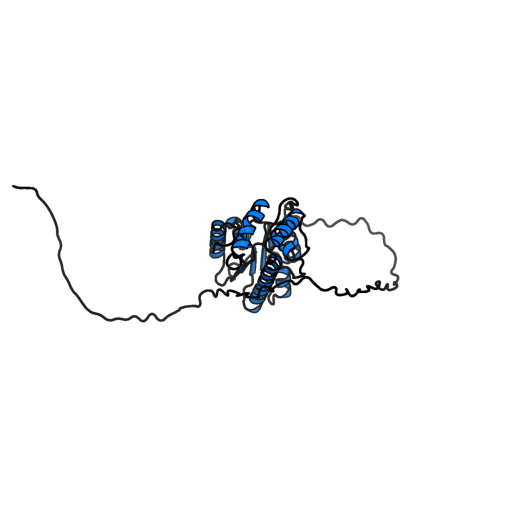754 1.00 95.06 105 SER A CA 1
ATOM 746 C C . SER A 1 105 ? 10.214 -5.920 -5.256 1.00 95.06 105 SER A C 1
ATOM 748 O O . SER A 1 105 ? 10.849 -4.897 -5.527 1.00 95.06 105 SER A O 1
ATOM 750 N N . GLU A 1 106 ? 8.889 -5.983 -5.309 1.00 95.06 106 GLU A N 1
ATOM 751 C CA . GLU A 1 106 ? 8.006 -4.867 -5.630 1.00 95.06 106 GLU A CA 1
ATOM 752 C C . GLU A 1 106 ? 8.201 -3.711 -4.637 1.00 95.06 106 GLU A C 1
ATOM 754 O O . GLU A 1 106 ? 8.322 -2.555 -5.050 1.00 95.06 106 GLU A O 1
ATOM 759 N N . ALA A 1 107 ? 8.334 -4.012 -3.339 1.00 94.62 107 ALA A N 1
ATOM 760 C CA . ALA A 1 107 ? 8.551 -3.011 -2.294 1.00 94.62 107 ALA A CA 1
ATOM 761 C C . ALA A 1 107 ? 9.894 -2.281 -2.472 1.00 94.62 107 ALA A C 1
ATOM 763 O O . ALA A 1 107 ? 9.945 -1.048 -2.418 1.00 94.62 107 ALA A O 1
ATOM 764 N N . ARG A 1 108 ? 10.982 -3.022 -2.738 1.00 95.12 108 ARG A N 1
ATOM 765 C CA . ARG A 1 108 ? 12.322 -2.444 -2.980 1.00 95.12 108 ARG A CA 1
ATOM 766 C C . ARG A 1 108 ? 12.389 -1.669 -4.284 1.00 95.12 108 ARG A C 1
ATOM 768 O O . ARG A 1 108 ? 13.002 -0.602 -4.338 1.00 95.12 108 ARG A O 1
ATOM 775 N N . LEU A 1 109 ? 11.744 -2.181 -5.329 1.00 95.25 109 LEU A N 1
ATOM 776 C CA . LEU A 1 109 ? 11.639 -1.506 -6.612 1.00 95.25 109 LEU A CA 1
ATOM 777 C C . LEU A 1 109 ? 10.882 -0.179 -6.478 1.00 95.25 109 LEU A C 1
ATOM 779 O O . LEU A 1 109 ? 11.380 0.854 -6.927 1.00 95.25 109 LEU A O 1
ATOM 783 N N . HIS A 1 110 ? 9.708 -0.189 -5.841 1.00 94.31 110 HIS A N 1
ATOM 784 C CA . HIS A 1 110 ? 8.905 1.014 -5.628 1.00 94.31 110 HIS A CA 1
ATOM 785 C C . HIS A 1 110 ? 9.665 2.052 -4.796 1.00 94.31 110 HIS A C 1
ATOM 787 O O . HIS A 1 110 ? 9.708 3.230 -5.158 1.00 94.31 110 HIS A O 1
ATOM 793 N N . ALA A 1 111 ? 10.341 1.615 -3.732 1.00 93.00 111 ALA A N 1
ATOM 794 C CA . ALA A 1 111 ? 11.170 2.493 -2.920 1.00 93.00 111 ALA A CA 1
ATOM 795 C C . ALA A 1 111 ? 12.312 3.115 -3.746 1.00 93.00 111 ALA A C 1
ATOM 797 O O . ALA A 1 111 ? 12.527 4.327 -3.673 1.00 93.00 111 ALA A O 1
ATOM 798 N N . HIS A 1 112 ? 12.982 2.337 -4.606 1.00 94.25 112 HIS A N 1
ATOM 799 C CA . HIS A 1 112 ? 14.015 2.860 -5.506 1.00 94.25 112 HIS A CA 1
ATOM 800 C C . HIS A 1 112 ? 13.462 3.894 -6.508 1.00 94.25 112 HIS A C 1
ATOM 802 O O . HIS A 1 112 ? 14.108 4.904 -6.788 1.00 94.25 112 HIS A O 1
ATOM 808 N N . LEU A 1 113 ? 12.238 3.705 -7.015 1.00 94.12 113 LEU A N 1
ATOM 809 C CA . LEU A 1 113 ? 11.568 4.687 -7.882 1.00 94.12 113 LEU A CA 1
ATOM 810 C C . LEU A 1 113 ? 11.234 6.004 -7.152 1.00 94.12 113 LEU A C 1
ATOM 812 O O . LEU A 1 113 ? 11.125 7.053 -7.795 1.00 94.12 113 LEU A O 1
ATOM 816 N N . LEU A 1 114 ? 11.104 5.976 -5.822 1.00 91.75 114 LEU A N 1
ATOM 817 C CA . LEU A 1 114 ? 10.933 7.167 -4.980 1.00 91.75 114 LEU A CA 1
ATOM 818 C C . LEU A 1 114 ? 12.254 7.895 -4.681 1.00 91.75 114 LEU A C 1
ATOM 820 O O . LEU A 1 114 ? 12.226 9.041 -4.235 1.00 91.75 114 LEU A O 1
ATOM 824 N N . GLY A 1 115 ? 13.399 7.278 -4.976 1.00 86.06 115 GLY A N 1
ATOM 825 C CA . GLY A 1 115 ? 14.738 7.824 -4.769 1.00 86.06 115 GLY A CA 1
ATOM 826 C C . GLY A 1 115 ? 15.730 6.741 -4.341 1.00 86.06 115 GLY A C 1
ATOM 827 O O . GLY A 1 115 ? 15.347 5.609 -4.055 1.00 86.06 115 GLY A O 1
ATOM 828 N N . ASP A 1 116 ? 17.016 7.087 -4.268 1.00 69.00 116 ASP A N 1
ATOM 829 C CA . ASP A 1 116 ? 18.053 6.151 -3.819 1.00 69.00 116 ASP A CA 1
ATOM 830 C C . ASP A 1 116 ? 17.844 5.774 -2.340 1.00 69.00 116 ASP A C 1
ATOM 832 O O . ASP A 1 116 ? 18.215 6.514 -1.429 1.00 69.00 116 ASP A O 1
ATOM 836 N N . CYS A 1 117 ? 17.248 4.606 -2.113 1.00 72.88 117 CYS A N 1
ATOM 837 C CA . CYS A 1 117 ? 17.010 3.998 -0.806 1.00 72.88 117 CYS A CA 1
ATOM 838 C C . CYS A 1 117 ? 17.408 2.507 -0.818 1.00 72.88 117 CYS A C 1
ATOM 840 O O . CYS A 1 117 ? 18.020 2.017 -1.777 1.00 72.88 117 CYS A O 1
ATOM 842 N N . GLU A 1 118 ? 17.088 1.788 0.260 1.00 79.56 118 GLU A N 1
ATOM 843 C CA . GLU A 1 118 ? 17.434 0.379 0.449 1.00 79.56 118 GLU A CA 1
ATOM 844 C C . GLU A 1 118 ? 16.849 -0.526 -0.650 1.00 79.56 118 GLU A C 1
ATOM 846 O O . GLU A 1 118 ? 15.675 -0.882 -0.657 1.00 79.56 118 GLU A O 1
ATOM 851 N N . SER A 1 119 ? 17.707 -0.900 -1.598 1.00 90.00 119 SER A N 1
ATOM 852 C CA . SER A 1 119 ? 17.407 -1.765 -2.741 1.00 90.00 119 SER A CA 1
ATOM 853 C C . SER A 1 119 ? 18.651 -2.576 -3.111 1.00 90.00 119 SER A C 1
ATOM 855 O O . SER A 1 119 ? 19.787 -2.139 -2.880 1.00 90.00 119 SER A O 1
ATOM 857 N N . TYR A 1 120 ? 18.477 -3.754 -3.709 1.00 94.38 120 TYR A N 1
ATOM 858 C CA . TYR A 1 120 ? 19.584 -4.577 -4.198 1.00 94.38 120 TYR A CA 1
ATOM 859 C C . TYR A 1 120 ? 19.883 -4.316 -5.677 1.00 94.38 120 TYR A C 1
ATOM 861 O O . TYR A 1 120 ? 19.196 -3.567 -6.371 1.00 94.38 120 TYR A O 1
ATOM 869 N N . ALA A 1 121 ? 20.977 -4.904 -6.171 1.00 95.44 121 ALA A N 1
ATOM 870 C CA . ALA A 1 121 ? 21.423 -4.700 -7.549 1.00 95.44 121 ALA A CA 1
ATOM 871 C C . ALA A 1 121 ? 20.371 -5.138 -8.581 1.00 95.44 121 ALA A C 1
ATOM 873 O O . ALA A 1 121 ? 20.236 -4.480 -9.610 1.00 95.44 121 ALA A O 1
ATOM 874 N N . VAL A 1 122 ? 19.619 -6.203 -8.283 1.00 96.25 122 VAL A N 1
ATOM 875 C CA . VAL A 1 122 ? 18.542 -6.715 -9.142 1.00 96.25 122 VAL A CA 1
ATOM 876 C C . VAL A 1 122 ? 17.378 -5.726 -9.254 1.00 96.25 122 VAL A C 1
ATOM 878 O O . VAL A 1 122 ? 16.924 -5.455 -10.362 1.00 96.25 122 VAL A O 1
ATOM 881 N N . ASP A 1 123 ? 16.983 -5.098 -8.142 1.00 95.75 123 ASP A N 1
ATOM 882 C CA . ASP A 1 123 ? 15.907 -4.101 -8.115 1.00 95.75 123 ASP A CA 1
ATOM 883 C C . ASP A 1 123 ? 16.298 -2.858 -8.931 1.00 95.75 123 ASP A C 1
ATOM 885 O O . ASP A 1 123 ? 15.539 -2.382 -9.776 1.00 95.75 123 ASP A O 1
ATOM 889 N N . ARG A 1 124 ? 17.533 -2.369 -8.746 1.00 95.56 124 ARG A N 1
ATOM 890 C CA . ARG A 1 124 ? 18.062 -1.211 -9.489 1.00 95.56 124 ARG A CA 1
ATOM 891 C C . ARG A 1 124 ? 18.191 -1.475 -10.986 1.00 95.56 124 ARG A C 1
ATOM 893 O O . ARG A 1 124 ? 17.922 -0.587 -11.792 1.00 95.56 124 ARG A O 1
ATOM 900 N N . ALA A 1 125 ? 18.617 -2.680 -11.368 1.00 96.38 125 ALA A N 1
ATOM 901 C CA . ALA A 1 125 ? 18.747 -3.060 -12.771 1.00 96.38 125 ALA A CA 1
ATOM 902 C C . ALA A 1 125 ? 17.381 -3.084 -13.475 1.00 96.38 125 ALA A C 1
ATOM 904 O O . ALA A 1 125 ? 17.246 -2.555 -14.585 1.00 96.38 125 ALA A O 1
ATOM 905 N N . LEU A 1 126 ? 16.356 -3.631 -12.812 1.00 97.38 126 LEU A N 1
ATOM 906 C CA . LEU A 1 126 ? 14.996 -3.580 -13.334 1.00 97.38 126 LEU A CA 1
ATOM 907 C C . LEU A 1 126 ? 14.487 -2.136 -13.401 1.00 97.38 126 LEU A C 1
ATOM 909 O O . LEU A 1 126 ? 13.980 -1.728 -14.442 1.00 97.38 126 LEU A O 1
ATOM 913 N N . ALA A 1 127 ? 14.678 -1.334 -12.351 1.00 96.50 127 ALA A N 1
ATOM 914 C CA . ALA A 1 127 ? 14.249 0.063 -12.341 1.00 96.50 127 ALA A CA 1
ATOM 915 C C . ALA A 1 127 ? 14.850 0.881 -13.495 1.00 96.50 127 ALA A C 1
ATOM 917 O O . ALA A 1 127 ? 14.139 1.651 -14.143 1.00 96.50 127 ALA A O 1
ATOM 918 N N . ALA A 1 128 ? 16.140 0.692 -13.793 1.00 96.38 128 ALA A N 1
ATOM 919 C CA . ALA A 1 128 ? 16.790 1.329 -14.937 1.00 96.38 128 ALA A CA 1
ATOM 920 C C . ALA A 1 128 ? 16.101 0.937 -16.257 1.00 96.38 128 ALA A C 1
ATOM 922 O O . ALA A 1 128 ? 15.702 1.801 -17.033 1.00 96.38 128 ALA A O 1
ATOM 923 N N . THR A 1 129 ? 15.853 -0.359 -16.456 1.00 97.25 129 THR A N 1
ATOM 924 C CA . THR A 1 129 ? 15.181 -0.883 -17.658 1.00 97.25 129 THR A CA 1
ATOM 925 C C . THR A 1 129 ? 13.748 -0.350 -17.801 1.00 97.25 129 THR A C 1
ATOM 927 O O . THR A 1 129 ? 13.322 0.074 -18.880 1.00 97.25 129 THR A O 1
ATOM 930 N N . LEU A 1 130 ? 12.990 -0.331 -16.701 1.00 97.00 130 LEU A N 1
ATOM 931 C CA . LEU A 1 130 ? 11.621 0.178 -16.674 1.00 97.00 130 LEU A CA 1
ATOM 932 C C . LEU A 1 130 ? 11.581 1.679 -16.968 1.00 97.00 130 LEU A C 1
ATOM 934 O O . LEU A 1 130 ? 10.744 2.119 -17.750 1.00 97.00 130 LEU A O 1
ATOM 938 N N . THR A 1 131 ? 12.489 2.470 -16.393 1.00 96.50 131 THR A N 1
ATOM 939 C CA . THR A 1 131 ? 12.513 3.933 -16.575 1.00 96.50 131 THR A CA 1
ATOM 940 C C . THR A 1 131 ? 12.997 4.373 -17.955 1.00 96.50 131 THR A C 1
ATOM 942 O O . THR A 1 131 ? 12.590 5.439 -18.418 1.00 96.50 131 THR A O 1
ATOM 945 N N . GLU A 1 132 ? 13.776 3.550 -18.663 1.00 96.69 132 GLU A N 1
ATOM 946 C CA . GLU A 1 132 ? 14.055 3.750 -20.092 1.00 96.69 132 GLU A CA 1
ATOM 947 C C . GLU A 1 132 ? 12.787 3.613 -20.951 1.00 96.69 132 GLU A C 1
ATOM 949 O O . GLU A 1 132 ? 12.604 4.355 -21.919 1.00 96.69 132 GLU A O 1
ATOM 954 N N . THR A 1 133 ? 11.890 2.690 -20.587 1.00 95.38 133 THR A N 1
ATOM 955 C CA . THR A 1 133 ? 10.630 2.446 -21.310 1.00 95.38 133 THR A CA 1
ATOM 956 C C . THR A 1 133 ? 9.523 3.415 -20.890 1.00 95.38 133 THR A C 1
ATOM 958 O O . THR A 1 133 ? 8.794 3.932 -21.738 1.00 95.38 133 THR A O 1
ATOM 961 N N . ALA A 1 134 ? 9.415 3.686 -19.590 1.00 94.62 134 ALA A N 1
ATOM 962 C CA . ALA A 1 134 ? 8.396 4.522 -18.972 1.00 94.62 134 ALA A CA 1
ATOM 963 C C . ALA A 1 134 ? 9.024 5.572 -18.030 1.00 94.62 134 ALA A C 1
ATOM 965 O O . ALA A 1 134 ? 9.028 5.409 -16.804 1.00 94.62 134 ALA A O 1
ATOM 966 N N . PRO A 1 135 ? 9.519 6.704 -18.570 1.00 94.31 135 PRO A N 1
ATOM 967 C CA . PRO A 1 135 ? 10.213 7.728 -17.781 1.00 94.31 135 PRO A CA 1
ATOM 968 C C . PRO A 1 135 ? 9.368 8.408 -16.689 1.00 94.31 135 PRO A C 1
ATOM 970 O O . PRO A 1 135 ? 9.917 9.104 -15.834 1.00 94.31 135 PRO A O 1
ATOM 973 N N . TRP A 1 136 ? 8.038 8.247 -16.699 1.00 93.31 136 TRP A N 1
ATOM 974 C CA . TRP A 1 136 ? 7.142 8.814 -15.681 1.00 93.31 136 TRP A CA 1
ATOM 975 C C . TRP A 1 136 ? 6.994 7.939 -14.431 1.00 93.31 136 TRP A C 1
ATOM 977 O O . TRP A 1 136 ? 6.407 8.415 -13.460 1.00 93.31 136 TRP A O 1
ATOM 987 N N . LEU A 1 137 ? 7.518 6.708 -14.402 1.00 94.88 137 LEU A N 1
ATOM 988 C CA . LEU A 1 137 ? 7.362 5.804 -13.253 1.00 94.88 137 LEU A CA 1
ATOM 989 C C . LEU A 1 137 ? 7.786 6.425 -11.907 1.00 94.88 137 LEU A C 1
ATOM 991 O O . LEU A 1 137 ? 6.994 6.357 -10.968 1.00 94.88 137 LEU A O 1
ATOM 995 N N . PRO A 1 138 ? 8.929 7.138 -11.790 1.00 94.88 138 PRO A N 1
ATOM 996 C CA . PRO A 1 138 ? 9.288 7.816 -10.543 1.00 94.88 138 PRO A CA 1
ATOM 997 C C . PRO A 1 138 ? 8.270 8.884 -10.129 1.00 94.88 138 PRO A C 1
ATOM 999 O O . PRO A 1 138 ? 8.033 9.119 -8.947 1.00 94.88 138 PRO A O 1
ATOM 1002 N N . TRP A 1 139 ? 7.670 9.578 -11.102 1.00 93.94 139 TRP A N 1
ATOM 1003 C CA . TRP A 1 139 ? 6.615 10.548 -10.817 1.00 93.94 139 TRP A CA 1
ATOM 1004 C C . TRP A 1 139 ? 5.343 9.850 -10.335 1.00 93.94 139 TRP A C 1
ATOM 1006 O O . TRP A 1 139 ? 4.774 10.304 -9.348 1.00 93.94 139 TRP A O 1
ATOM 1016 N N . SER A 1 140 ? 4.959 8.739 -10.967 1.00 94.00 140 SER A N 1
ATOM 1017 C CA . SER A 1 140 ? 3.798 7.934 -10.576 1.00 94.00 140 SER A CA 1
ATOM 1018 C C . SER A 1 140 ? 3.933 7.402 -9.150 1.00 94.00 140 SER A C 1
ATOM 1020 O O . SER A 1 140 ? 3.039 7.626 -8.340 1.00 94.00 140 SER A O 1
ATOM 1022 N N . ALA A 1 141 ? 5.082 6.806 -8.807 1.00 94.12 141 ALA A N 1
ATOM 1023 C CA . ALA A 1 141 ? 5.370 6.319 -7.456 1.00 94.12 141 ALA A CA 1
ATOM 1024 C C . ALA A 1 141 ? 5.200 7.431 -6.403 1.00 94.12 141 ALA A C 1
ATOM 1026 O O . ALA A 1 141 ? 4.539 7.252 -5.378 1.00 94.12 141 ALA A O 1
ATOM 1027 N N . ARG A 1 142 ? 5.714 8.639 -6.687 1.00 94.94 142 ARG A N 1
ATOM 1028 C CA . ARG A 1 142 ? 5.536 9.800 -5.797 1.00 94.94 142 ARG A CA 1
ATOM 1029 C C . ARG A 1 142 ? 4.074 10.215 -5.649 1.00 94.94 142 ARG A C 1
ATOM 1031 O O . ARG A 1 142 ? 3.695 10.655 -4.566 1.00 94.94 142 ARG A O 1
ATOM 1038 N N . GLN A 1 143 ? 3.257 10.107 -6.699 1.00 95.12 143 GLN A N 1
ATOM 1039 C CA . GLN A 1 143 ? 1.825 10.403 -6.585 1.00 95.12 143 GLN A CA 1
ATOM 1040 C C . GLN A 1 143 ? 1.102 9.360 -5.738 1.00 95.12 143 GLN A C 1
ATOM 1042 O O . GLN A 1 143 ? 0.347 9.753 -4.855 1.00 95.12 143 GLN A O 1
ATOM 1047 N N . THR A 1 144 ? 1.397 8.070 -5.921 1.00 95.12 144 THR A N 1
ATOM 1048 C CA . THR A 1 144 ? 0.895 7.000 -5.046 1.00 95.12 144 THR A CA 1
ATOM 1049 C C . THR A 1 144 ? 1.201 7.310 -3.581 1.00 95.12 144 THR A C 1
ATOM 1051 O O . THR A 1 144 ? 0.300 7.313 -2.743 1.00 95.12 144 THR A O 1
ATOM 1054 N N . ARG A 1 145 ? 2.448 7.694 -3.270 1.00 93.81 145 ARG A N 1
ATOM 1055 C CA . ARG A 1 145 ? 2.846 8.035 -1.898 1.00 93.81 145 ARG A CA 1
ATOM 1056 C C . ARG A 1 145 ? 2.137 9.273 -1.345 1.00 93.81 145 ARG A C 1
ATOM 1058 O O . ARG A 1 145 ? 1.712 9.283 -0.191 1.00 93.81 145 ARG A O 1
ATOM 1065 N N . ARG A 1 146 ? 2.002 10.328 -2.149 1.00 95.50 146 ARG A N 1
ATOM 1066 C CA . ARG A 1 146 ? 1.290 11.552 -1.748 1.00 95.50 146 ARG A CA 1
ATOM 1067 C C . ARG A 1 146 ? -0.194 11.303 -1.524 1.00 95.50 146 ARG A C 1
ATOM 1069 O O . ARG A 1 146 ? -0.749 11.844 -0.573 1.00 95.50 146 ARG A O 1
ATOM 1076 N N . HIS A 1 147 ? -0.812 10.480 -2.367 1.00 96.88 147 HIS A N 1
ATOM 1077 C CA . HIS A 1 147 ? -2.199 10.055 -2.204 1.00 96.88 147 HIS A CA 1
ATOM 1078 C C . HIS A 1 147 ? -2.382 9.277 -0.903 1.00 96.88 147 HIS A C 1
ATOM 1080 O O . HIS A 1 147 ? -3.299 9.589 -0.150 1.00 96.88 147 HIS A O 1
ATOM 1086 N N . ALA A 1 148 ? -1.481 8.338 -0.594 1.00 96.69 148 ALA A N 1
ATOM 1087 C CA . ALA A 1 148 ? -1.526 7.566 0.646 1.00 96.69 148 ALA A CA 1
ATOM 1088 C C . ALA A 1 148 ? -1.563 8.468 1.889 1.00 96.69 148 ALA A C 1
ATOM 1090 O O . ALA A 1 148 ? -2.495 8.395 2.690 1.00 96.69 148 ALA A O 1
ATOM 1091 N N . LEU A 1 149 ? -0.598 9.387 1.998 1.00 96.81 149 LEU A N 1
ATOM 1092 C CA . LEU A 1 149 ? -0.528 10.339 3.110 1.00 96.81 149 LEU A CA 1
ATOM 1093 C C . LEU A 1 149 ? -1.730 11.290 3.126 1.00 96.81 149 LEU A C 1
ATOM 1095 O O . LEU A 1 149 ? -2.305 11.527 4.181 1.00 96.81 149 LEU A O 1
ATOM 1099 N N . GLY A 1 150 ? -2.140 11.807 1.964 1.00 97.75 150 GLY A N 1
ATOM 1100 C CA . GLY A 1 150 ? -3.266 12.735 1.858 1.00 97.75 150 GLY A CA 1
ATOM 1101 C C . GLY A 1 150 ? -4.608 12.107 2.237 1.00 97.75 150 GLY A C 1
ATOM 1102 O O . GLY A 1 150 ? -5.421 12.750 2.898 1.00 97.75 150 GLY A O 1
ATOM 1103 N N . VAL A 1 151 ? -4.847 10.846 1.863 1.00 97.75 151 VAL A N 1
ATOM 1104 C CA . VAL A 1 151 ? -6.057 10.123 2.275 1.00 97.75 151 VAL A CA 1
ATOM 1105 C C . VAL A 1 151 ? -6.033 9.827 3.767 1.00 97.75 151 VAL A C 1
ATOM 1107 O O . VAL A 1 151 ? -7.060 9.989 4.419 1.00 97.75 151 VAL A O 1
ATOM 1110 N N . VAL A 1 152 ? -4.889 9.438 4.327 1.00 97.12 152 VAL A N 1
ATOM 1111 C CA . VAL A 1 152 ? -4.779 9.219 5.773 1.00 97.12 152 VAL A CA 1
ATOM 1112 C C . VAL A 1 152 ? -5.002 10.519 6.550 1.00 97.12 152 VAL A C 1
ATOM 1114 O O . VAL A 1 152 ? -5.791 10.514 7.487 1.00 97.12 152 VAL A O 1
ATOM 1117 N N . ASP A 1 153 ? -4.416 11.641 6.124 1.00 97.00 153 ASP A N 1
ATOM 1118 C CA . ASP A 1 153 ? -4.642 12.968 6.727 1.00 97.00 153 ASP A CA 1
ATOM 1119 C C . ASP A 1 153 ? -6.140 13.322 6.728 1.00 97.00 153 ASP A C 1
ATOM 1121 O O . ASP A 1 153 ? -6.708 13.679 7.757 1.00 97.00 153 ASP A O 1
ATOM 1125 N N . ARG A 1 154 ? -6.818 13.097 5.595 1.00 96.50 154 ARG A N 1
ATOM 1126 C CA . ARG A 1 154 ? -8.270 13.279 5.450 1.00 96.50 154 ARG A CA 1
ATOM 1127 C C . ARG A 1 154 ? -9.073 12.367 6.378 1.00 96.50 154 ARG A C 1
ATOM 1129 O O . ARG A 1 154 ? -10.056 12.811 6.955 1.00 96.50 154 ARG A O 1
ATOM 1136 N N . ILE A 1 155 ? -8.693 11.097 6.521 1.00 96.00 155 ILE A N 1
ATOM 1137 C CA . ILE A 1 155 ? -9.376 10.155 7.421 1.00 96.00 155 ILE A CA 1
ATOM 1138 C C . ILE A 1 155 ? -9.227 10.613 8.874 1.00 96.00 155 ILE A C 1
ATOM 1140 O O . ILE A 1 155 ? -10.215 10.612 9.605 1.00 96.00 155 ILE A O 1
ATOM 1144 N N . LEU A 1 156 ? -8.027 11.041 9.273 1.00 95.00 156 LEU A N 1
ATOM 1145 C CA . LEU A 1 156 ? -7.745 11.527 10.625 1.00 95.00 156 LEU A CA 1
ATOM 1146 C C . LEU A 1 156 ? -8.499 12.821 10.966 1.00 95.00 156 LEU A C 1
ATOM 1148 O O . LEU A 1 156 ? -8.874 13.008 12.125 1.00 95.00 156 LEU A O 1
ATOM 1152 N N . ASP A 1 157 ? -8.709 13.696 9.980 1.00 94.50 157 ASP A N 1
ATOM 1153 C CA . 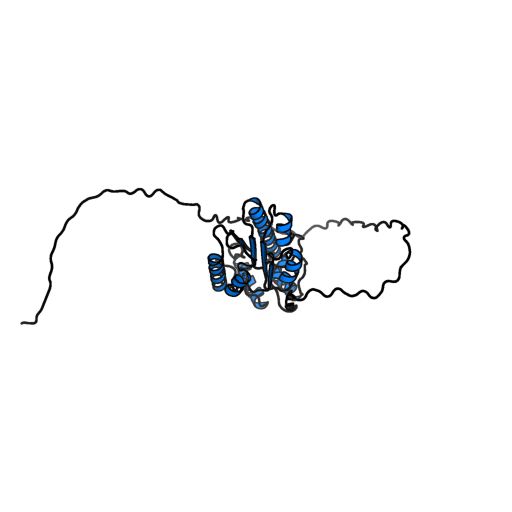ASP A 1 157 ? -9.343 15.004 10.173 1.00 94.50 157 ASP A CA 1
ATOM 1154 C C . ASP A 1 157 ? -10.864 14.996 9.985 1.00 94.50 157 ASP A C 1
ATOM 1156 O O . ASP A 1 157 ? -11.572 15.693 10.716 1.00 94.50 157 ASP A O 1
ATOM 1160 N N . ASP A 1 158 ? -11.370 14.223 9.023 1.00 93.94 158 ASP A N 1
ATOM 1161 C CA . ASP A 1 158 ? -12.762 14.303 8.573 1.00 93.94 158 ASP A CA 1
ATOM 1162 C C . ASP A 1 158 ? -13.622 13.103 9.006 1.00 93.94 158 ASP A C 1
ATOM 1164 O O . ASP A 1 158 ? -14.822 13.075 8.711 1.00 93.94 158 ASP A O 1
ATOM 1168 N N . THR A 1 159 ? -13.042 12.089 9.661 1.00 92.94 159 THR A N 1
ATOM 1169 C CA . THR A 1 159 ? -13.759 10.861 10.042 1.00 92.94 159 THR A CA 1
ATOM 1170 C C . THR A 1 159 ? -13.420 10.390 11.457 1.00 92.94 159 THR A C 1
ATOM 1172 O O . THR A 1 159 ? -12.363 10.699 11.994 1.00 92.94 159 THR A O 1
ATOM 1175 N N . ASP A 1 160 ? -14.299 9.565 12.031 1.00 91.12 160 ASP A N 1
ATOM 1176 C CA . ASP A 1 160 ? -14.093 8.916 13.336 1.00 91.12 160 ASP A CA 1
ATOM 1177 C C . ASP A 1 160 ? -13.503 7.492 13.206 1.00 91.12 160 ASP A C 1
ATOM 1179 O O . ASP A 1 160 ? -13.706 6.639 14.079 1.00 91.12 160 ASP A O 1
ATOM 1183 N N . ILE A 1 161 ? -12.823 7.192 12.090 1.00 95.50 161 ILE A N 1
ATOM 1184 C CA . ILE A 1 161 ? -12.276 5.856 11.820 1.00 95.50 161 ILE A CA 1
ATOM 1185 C C . ILE A 1 161 ? -10.991 5.652 12.633 1.00 95.50 161 ILE A C 1
ATOM 1187 O O . ILE A 1 161 ? -9.999 6.328 12.361 1.00 95.50 161 ILE A O 1
ATOM 1191 N N . PRO A 1 162 ? -10.959 4.713 13.604 1.00 93.56 162 PRO A N 1
ATOM 1192 C CA . PRO A 1 162 ? -9.894 4.657 14.588 1.00 93.56 162 PRO A CA 1
ATOM 1193 C C . PRO A 1 162 ? -8.772 3.662 14.253 1.00 93.56 162 PRO A C 1
ATOM 1195 O O . PRO A 1 162 ? -7.853 3.449 15.047 1.00 93.56 162 PRO A O 1
ATOM 1198 N N . GLN A 1 163 ? -8.919 2.954 13.137 1.00 95.19 163 GLN A N 1
ATOM 1199 C CA . GLN A 1 163 ? -8.232 1.703 12.859 1.00 95.19 163 GLN A CA 1
ATOM 1200 C C . GLN A 1 163 ? -7.793 1.683 11.407 1.00 95.19 163 GLN A C 1
ATOM 1202 O O . GLN A 1 163 ? -8.593 1.996 10.526 1.00 95.19 163 GLN A O 1
ATOM 1207 N N . PHE A 1 164 ? -6.553 1.287 11.166 1.00 96.50 164 PHE A N 1
ATOM 1208 C CA . PHE A 1 164 ? -5.956 1.256 9.840 1.00 96.50 164 PHE A CA 1
ATOM 1209 C C . PHE A 1 164 ? -5.431 -0.147 9.543 1.00 96.50 164 PHE A C 1
ATOM 1211 O O . PHE A 1 164 ? -4.724 -0.732 10.364 1.00 96.50 164 PHE A O 1
ATOM 1218 N N . LEU A 1 165 ? -5.786 -0.664 8.369 1.00 96.81 165 LEU A N 1
ATOM 1219 C CA . LEU A 1 165 ? -5.235 -1.879 7.783 1.00 96.81 165 LEU A CA 1
ATOM 1220 C C . LEU A 1 165 ? -4.485 -1.491 6.507 1.00 96.81 165 LEU A C 1
ATOM 1222 O O . LEU A 1 165 ? -5.105 -1.168 5.494 1.00 96.81 165 LEU A O 1
ATOM 1226 N N . ASP A 1 166 ? -3.162 -1.498 6.576 1.00 97.12 166 ASP A N 1
ATOM 1227 C CA . ASP A 1 166 ? -2.272 -1.154 5.471 1.00 97.12 166 ASP A CA 1
ATOM 1228 C C . ASP A 1 166 ? -1.744 -2.427 4.800 1.00 97.12 166 ASP A C 1
ATOM 1230 O O . ASP A 1 166 ? -0.947 -3.168 5.379 1.00 97.12 166 ASP A O 1
ATOM 1234 N N . LEU A 1 167 ? -2.244 -2.718 3.600 1.00 97.25 167 LEU A N 1
ATOM 1235 C CA . LEU A 1 167 ? -1.927 -3.927 2.845 1.00 97.25 167 LEU A CA 1
ATOM 1236 C C . LEU A 1 167 ? -0.887 -3.590 1.774 1.00 97.25 167 LEU A C 1
ATOM 1238 O O . LEU A 1 167 ? -1.220 -2.994 0.752 1.00 97.25 167 LEU A O 1
ATOM 1242 N N . GLY A 1 168 ? 0.355 -4.006 2.023 1.00 95.69 168 GLY A N 1
ATOM 1243 C CA . GLY A 1 168 ? 1.562 -3.651 1.274 1.00 95.69 168 GLY A CA 1
ATOM 1244 C C . GLY A 1 168 ? 2.178 -2.343 1.765 1.00 95.69 168 GLY A C 1
ATOM 1245 O O . GLY A 1 168 ? 2.282 -1.376 1.010 1.00 95.69 168 GLY A O 1
ATOM 1246 N N . CYS A 1 169 ? 2.583 -2.312 3.038 1.00 94.12 169 CYS A N 1
ATOM 1247 C CA . CYS A 1 169 ? 3.102 -1.103 3.687 1.00 94.12 169 CYS A CA 1
ATOM 1248 C C . CYS A 1 169 ? 4.401 -0.563 3.065 1.00 94.12 169 CYS A C 1
ATOM 1250 O O . CYS A 1 169 ? 4.720 0.626 3.192 1.00 94.12 169 CYS A O 1
ATOM 1252 N N . GLY A 1 170 ? 5.149 -1.427 2.372 1.00 93.69 170 GLY A N 1
ATOM 1253 C CA . GLY A 1 170 ? 6.343 -1.076 1.626 1.00 93.69 170 GLY A CA 1
ATOM 1254 C C . GLY A 1 170 ? 7.505 -0.595 2.494 1.00 93.69 170 GLY A C 1
ATOM 1255 O O . GLY A 1 170 ? 7.536 -0.741 3.718 1.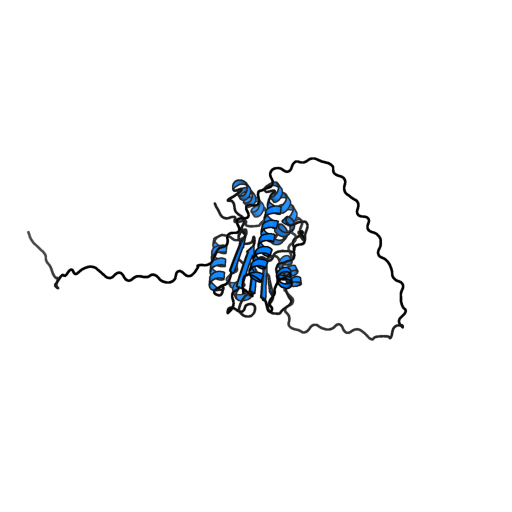00 93.69 170 GLY A O 1
ATOM 1256 N N . LEU A 1 171 ? 8.508 -0.027 1.824 1.00 92.38 171 LEU A N 1
ATOM 1257 C CA . LEU A 1 171 ? 9.733 0.471 2.447 1.00 92.38 171 LEU A CA 1
ATOM 1258 C C . LEU A 1 171 ? 9.723 1.997 2.630 1.00 92.38 171 LEU A C 1
ATOM 1260 O O . LEU A 1 171 ? 9.015 2.708 1.905 1.00 92.38 171 LEU A O 1
ATOM 1264 N N . PRO A 1 172 ? 10.538 2.524 3.566 1.00 88.81 172 PRO A N 1
ATOM 1265 C CA . PRO A 1 172 ? 10.759 3.957 3.699 1.00 88.81 172 PRO A CA 1
ATOM 1266 C C . PRO A 1 172 ? 11.207 4.579 2.368 1.00 88.81 172 PRO A C 1
ATOM 1268 O O . PRO A 1 172 ? 12.138 4.074 1.732 1.00 88.81 172 PRO A O 1
ATOM 1271 N N . PRO A 1 173 ? 10.572 5.673 1.926 1.00 83.62 173 PRO A N 1
ATOM 1272 C CA . PRO A 1 173 ? 10.893 6.275 0.646 1.00 83.62 173 PRO A CA 1
ATOM 1273 C C . PRO A 1 173 ? 12.179 7.107 0.727 1.00 83.62 173 PRO A C 1
ATOM 1275 O O . PRO A 1 173 ? 12.478 7.741 1.739 1.00 83.62 173 PRO A O 1
ATOM 1278 N N . GLY A 1 174 ? 12.921 7.181 -0.381 1.00 83.88 174 GLY A N 1
ATOM 1279 C CA . GLY A 1 174 ? 14.098 8.054 -0.494 1.00 83.88 174 GLY A CA 1
ATOM 1280 C C . GLY A 1 174 ? 13.776 9.556 -0.563 1.00 83.88 174 GLY A C 1
ATOM 1281 O O . GLY A 1 174 ? 14.687 10.382 -0.519 1.00 83.88 174 GLY A O 1
ATOM 1282 N N . ASP A 1 175 ? 12.497 9.930 -0.678 1.00 81.06 175 ASP A N 1
ATOM 1283 C CA . ASP A 1 175 ? 12.041 11.324 -0.767 1.00 81.06 175 ASP A CA 1
ATOM 1284 C C . ASP A 1 175 ? 11.884 12.023 0.598 1.00 81.06 175 ASP A C 1
ATOM 1286 O O . ASP A 1 175 ? 11.607 13.224 0.644 1.00 81.06 175 ASP A O 1
ATOM 1290 N N . GLY A 1 176 ? 12.113 11.293 1.697 1.00 83.62 176 GLY A N 1
ATOM 1291 C CA . GLY A 1 176 ? 12.094 11.809 3.066 1.00 83.62 176 GLY A CA 1
ATOM 1292 C C . GLY A 1 176 ? 10.700 11.950 3.682 1.00 83.62 176 GLY A C 1
ATOM 1293 O O . GLY A 1 176 ? 10.587 12.527 4.762 1.00 83.62 176 GLY A O 1
ATOM 1294 N N . LEU A 1 177 ? 9.644 11.463 3.023 1.00 89.38 177 LEU A N 1
ATOM 1295 C CA . LEU A 1 177 ? 8.304 11.436 3.609 1.00 89.38 177 LEU A CA 1
ATOM 1296 C C . LEU A 1 177 ? 8.180 10.318 4.665 1.00 89.38 177 LEU A C 1
ATOM 1298 O O . LEU A 1 177 ? 8.673 9.211 4.432 1.00 89.38 177 LEU A O 1
ATOM 1302 N N . PRO A 1 178 ? 7.481 10.560 5.793 1.00 91.06 178 PRO A N 1
ATOM 1303 C CA . PRO A 1 178 ? 7.334 9.569 6.860 1.00 91.06 178 PRO A CA 1
ATOM 1304 C C . PRO A 1 178 ? 6.546 8.350 6.381 1.00 91.06 178 PRO A C 1
ATOM 1306 O O . PRO A 1 178 ? 5.710 8.462 5.474 1.00 91.06 178 PRO A O 1
ATOM 1309 N N . LEU A 1 179 ? 6.794 7.185 6.989 1.00 92.00 179 LEU A N 1
ATOM 1310 C CA . LEU A 1 179 ? 5.924 6.011 6.839 1.00 92.00 179 LEU A CA 1
ATOM 1311 C C . LEU A 1 179 ? 4.521 6.314 7.387 1.00 92.00 179 LEU A C 1
ATOM 1313 O O . LEU A 1 179 ? 4.361 7.150 8.273 1.00 92.00 179 LEU A O 1
ATOM 1317 N N . LEU A 1 180 ? 3.498 5.622 6.878 1.00 94.06 180 LEU A N 1
ATOM 1318 C CA . LEU A 1 180 ? 2.121 5.773 7.359 1.00 94.06 180 LEU A CA 1
ATOM 1319 C C . LEU A 1 180 ? 1.961 5.645 8.886 1.00 94.06 18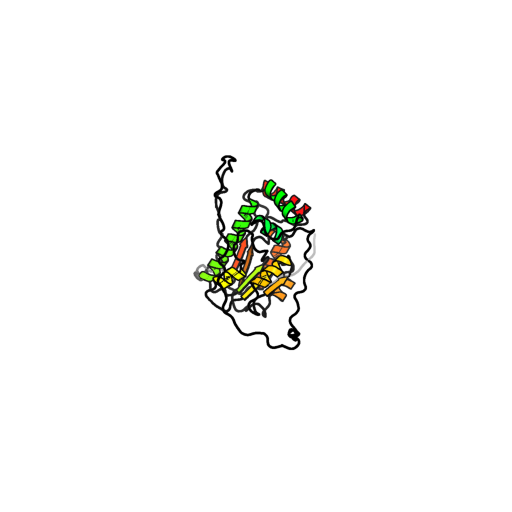0 LEU A C 1
ATOM 1321 O O . LEU A 1 180 ? 1.315 6.527 9.448 1.00 94.06 180 LEU A O 1
ATOM 1325 N N . PRO A 1 181 ? 2.552 4.658 9.591 1.00 92.81 181 PRO A N 1
ATOM 1326 C CA . PRO A 1 181 ? 2.462 4.595 11.051 1.00 92.81 181 PRO A CA 1
ATOM 1327 C C . PRO A 1 181 ? 3.038 5.836 11.742 1.00 92.81 181 PRO A C 1
ATOM 1329 O O . PRO A 1 181 ? 2.434 6.357 12.674 1.00 92.81 181 PRO A O 1
ATOM 1332 N N . GLU A 1 182 ? 4.177 6.353 11.269 1.00 92.00 182 GLU A N 1
ATOM 1333 C CA . GLU A 1 182 ? 4.781 7.579 11.804 1.00 92.00 182 GLU A CA 1
ATOM 1334 C C . GLU A 1 182 ? 3.890 8.792 11.541 1.00 92.00 182 GLU A C 1
ATOM 1336 O O . GLU A 1 182 ? 3.611 9.563 12.457 1.00 92.00 182 GLU A O 1
ATOM 1341 N N . PHE A 1 183 ? 3.380 8.918 10.316 1.00 94.06 183 PHE A N 1
ATOM 1342 C CA . PHE A 1 183 ? 2.468 9.990 9.941 1.00 94.06 183 PHE A CA 1
ATOM 1343 C C . PHE A 1 183 ? 1.189 9.970 10.789 1.00 94.06 183 PHE A C 1
ATOM 1345 O O . PHE A 1 183 ? 0.780 11.008 11.306 1.00 94.06 183 PHE A O 1
ATOM 1352 N N . ILE A 1 184 ? 0.579 8.795 10.981 1.00 93.62 184 ILE A N 1
ATOM 1353 C CA . ILE A 1 184 ? -0.612 8.620 11.822 1.00 93.62 184 ILE A CA 1
ATOM 1354 C C . ILE A 1 184 ? -0.296 8.997 13.263 1.00 93.62 184 ILE A C 1
ATOM 1356 O O . ILE A 1 184 ? -1.033 9.786 13.847 1.00 93.62 184 ILE A O 1
ATOM 1360 N N . ARG A 1 185 ? 0.813 8.508 13.825 1.00 90.75 185 ARG A N 1
ATOM 1361 C CA . ARG A 1 185 ? 1.229 8.835 15.193 1.00 90.75 185 ARG A CA 1
ATOM 1362 C C . ARG A 1 185 ? 1.363 10.339 15.419 1.00 90.75 185 ARG A C 1
ATOM 1364 O O . ARG A 1 185 ? 0.938 10.840 16.455 1.00 90.75 185 ARG A O 1
ATOM 1371 N N . GLU A 1 186 ? 1.953 11.057 14.469 1.00 91.44 186 GLU A N 1
ATOM 1372 C CA . GLU A 1 186 ? 2.164 12.504 14.575 1.00 91.44 186 GLU A CA 1
ATOM 1373 C C . GLU A 1 186 ? 0.879 13.321 14.391 1.00 91.44 186 GLU A C 1
ATOM 1375 O O . GLU A 1 186 ? 0.751 14.414 14.948 1.00 91.44 186 GLU A O 1
ATOM 1380 N N . LYS A 1 187 ? -0.057 12.821 13.579 1.00 92.75 187 LYS A N 1
ATOM 1381 C CA . LYS A 1 187 ? -1.246 13.565 13.142 1.00 92.75 187 LYS A CA 1
ATOM 1382 C C . LYS A 1 187 ? -2.518 13.206 13.894 1.00 92.75 187 LYS A C 1
ATOM 1384 O O . LYS A 1 187 ? -3.419 14.042 13.969 1.00 92.75 187 LYS A O 1
ATOM 1389 N N . ALA A 1 188 ? -2.612 11.996 14.439 1.00 90.75 188 ALA A N 1
ATOM 1390 C CA . ALA A 1 188 ? -3.800 11.522 15.128 1.00 90.75 188 ALA A CA 1
ATOM 1391 C C . ALA A 1 188 ? -4.121 12.425 16.325 1.00 90.75 188 ALA A C 1
ATOM 1393 O O . ALA A 1 188 ? -3.331 12.600 17.251 1.00 90.75 188 ALA A O 1
ATOM 1394 N N . LYS A 1 189 ? -5.326 12.997 16.309 1.00 87.19 189 LYS A N 1
ATOM 1395 C CA . LYS A 1 189 ? -5.836 13.877 17.375 1.00 87.19 189 LYS A CA 1
ATOM 1396 C C . LYS A 1 189 ? -6.511 13.101 18.506 1.00 87.19 189 LYS A C 1
ATOM 1398 O O . LYS A 1 189 ? -6.957 13.694 19.485 1.00 87.19 189 LYS A O 1
ATOM 1403 N N . TRP A 1 190 ? -6.619 11.787 18.354 1.00 81.38 190 TRP A N 1
ATOM 1404 C CA . TRP A 1 190 ? -7.342 10.895 19.240 1.00 81.38 190 TRP A CA 1
ATOM 1405 C C . TRP A 1 190 ? -6.508 9.638 19.498 1.00 81.38 190 TRP A C 1
ATOM 1407 O O . TRP A 1 190 ? -5.803 9.136 18.626 1.00 81.38 190 TRP A O 1
ATOM 1417 N N . THR A 1 191 ? -6.592 9.138 20.726 1.00 79.19 191 THR A N 1
ATOM 1418 C CA . THR A 1 191 ? -5.996 7.874 21.159 1.00 79.19 191 THR A CA 1
ATOM 1419 C C . THR A 1 191 ? -7.006 7.126 22.037 1.00 79.19 191 THR A C 1
ATOM 1421 O O . THR A 1 191 ? -7.810 7.767 22.722 1.00 79.19 191 THR A O 1
ATOM 1424 N N . PRO A 1 192 ? -7.013 5.780 22.025 1.00 85.50 192 PRO A N 1
ATOM 1425 C CA . PRO A 1 192 ? -6.135 4.901 21.246 1.00 85.50 192 PRO A CA 1
ATOM 1426 C C . PRO A 1 192 ? -6.550 4.783 19.766 1.00 85.50 192 PRO A C 1
ATOM 1428 O O . PRO A 1 192 ? -7.741 4.819 19.448 1.00 85.50 192 PRO A O 1
ATOM 1431 N N . TYR A 1 193 ? -5.558 4.596 18.890 1.00 90.38 193 TYR A N 1
ATOM 1432 C CA . TYR A 1 193 ? -5.720 4.106 17.517 1.00 90.38 193 TYR A CA 1
ATOM 1433 C C . TYR A 1 193 ? -5.104 2.719 17.372 1.00 90.38 193 TYR A C 1
ATOM 1435 O O . TYR A 1 193 ? -4.451 2.238 18.297 1.00 90.38 193 TYR A O 1
ATOM 1443 N N . ARG A 1 194 ? -5.375 2.056 16.246 1.00 92.69 194 ARG A N 1
ATOM 1444 C CA . ARG A 1 194 ? -4.809 0.739 15.930 1.00 92.69 194 ARG A CA 1
ATOM 1445 C C . ARG A 1 194 ? -4.289 0.729 14.504 1.00 92.69 194 ARG A C 1
ATOM 1447 O O . ARG A 1 194 ? -5.017 1.128 13.593 1.00 92.69 194 ARG A O 1
ATOM 1454 N N . TYR A 1 195 ? -3.063 0.266 14.318 1.00 93.62 195 TYR A N 1
ATOM 1455 C CA . TYR A 1 195 ? -2.433 0.163 13.012 1.00 93.62 195 TYR A CA 1
ATOM 1456 C C . TYR A 1 195 ? -1.930 -1.258 12.761 1.00 93.62 195 TYR A C 1
ATOM 1458 O O . TYR A 1 195 ? -1.029 -1.739 13.446 1.00 93.62 195 TYR A O 1
ATOM 1466 N N . VAL A 1 196 ? -2.487 -1.929 11.754 1.00 95.12 196 VAL A N 1
ATOM 1467 C CA . VAL A 1 196 ? -1.985 -3.222 11.281 1.00 95.12 196 VAL A CA 1
ATOM 1468 C C . VAL A 1 196 ? -1.442 -3.044 9.874 1.00 95.12 196 VAL A C 1
ATOM 1470 O O . VAL A 1 196 ? -2.192 -2.711 8.962 1.00 95.12 196 VAL A O 1
ATOM 1473 N N . ALA A 1 197 ? -0.148 -3.286 9.698 1.00 95.06 197 ALA A N 1
ATOM 1474 C CA . ALA A 1 197 ? 0.493 -3.347 8.393 1.00 95.06 197 ALA A CA 1
ATOM 1475 C C . ALA A 1 197 ? 0.772 -4.789 7.982 1.00 95.06 197 ALA A C 1
ATOM 1477 O O . ALA A 1 197 ? 1.038 -5.654 8.820 1.00 95.06 197 ALA A O 1
ATOM 1478 N N . VAL A 1 198 ? 0.747 -5.034 6.679 1.00 95.94 198 VAL A N 1
ATOM 1479 C CA . VAL A 1 198 ? 1.062 -6.325 6.078 1.00 95.94 198 VAL A CA 1
ATOM 1480 C C . VAL A 1 198 ? 1.972 -6.103 4.887 1.00 95.94 198 VAL A C 1
ATOM 1482 O O . VAL A 1 198 ? 1.728 -5.201 4.092 1.00 95.94 198 VAL A O 1
ATOM 1485 N N . ASP A 1 199 ? 3.002 -6.925 4.741 1.00 95.44 199 ASP A N 1
ATOM 1486 C CA . ASP A 1 199 ? 3.815 -6.957 3.528 1.00 95.44 199 ASP A CA 1
ATOM 1487 C C . ASP A 1 199 ? 4.416 -8.350 3.331 1.00 95.44 199 ASP A C 1
ATOM 1489 O O . ASP A 1 199 ? 4.628 -9.095 4.294 1.00 95.44 199 ASP A O 1
ATOM 1493 N N . ARG A 1 200 ? 4.710 -8.699 2.078 1.00 93.81 200 ARG A N 1
ATOM 1494 C CA . ARG A 1 200 ? 5.403 -9.941 1.727 1.00 93.81 200 ARG A CA 1
ATOM 1495 C C . ARG A 1 200 ? 6.921 -9.750 1.723 1.00 93.81 200 ARG A C 1
ATOM 1497 O O . ARG A 1 200 ? 7.649 -10.734 1.886 1.00 93.81 200 ARG A O 1
ATOM 1504 N N . ASP A 1 201 ? 7.413 -8.518 1.571 1.00 94.25 201 ASP A N 1
ATOM 1505 C CA . ASP A 1 201 ? 8.834 -8.207 1.685 1.00 94.25 201 ASP A CA 1
ATOM 1506 C C . ASP A 1 201 ? 9.249 -8.135 3.168 1.00 94.25 201 ASP A C 1
ATOM 1508 O O . ASP A 1 201 ? 8.793 -7.265 3.919 1.00 94.25 201 ASP A O 1
ATOM 1512 N N . PRO A 1 202 ? 10.161 -9.009 3.618 1.00 93.69 202 PRO A N 1
ATOM 1513 C CA . PRO A 1 202 ? 10.598 -9.010 5.007 1.00 93.69 202 PRO A CA 1
ATOM 1514 C C . PRO A 1 202 ? 11.370 -7.755 5.439 1.00 93.69 202 PRO A C 1
ATOM 1516 O O . PRO A 1 202 ? 11.362 -7.420 6.624 1.00 93.69 202 PRO A O 1
ATOM 1519 N N . MET A 1 203 ? 12.002 -7.023 4.516 1.00 92.88 203 MET A N 1
ATOM 1520 C CA . MET A 1 203 ? 12.579 -5.710 4.810 1.00 92.88 203 MET A CA 1
ATOM 1521 C C . MET A 1 203 ? 11.482 -4.682 5.098 1.00 92.88 203 MET A C 1
ATOM 1523 O O . MET A 1 203 ? 11.618 -3.918 6.050 1.00 92.88 203 MET A O 1
ATOM 1527 N N . ALA A 1 204 ? 10.391 -4.669 4.322 1.00 93.25 204 ALA A N 1
ATOM 1528 C CA . ALA A 1 204 ? 9.260 -3.763 4.554 1.00 93.25 204 ALA A CA 1
ATOM 1529 C C . ALA A 1 204 ? 8.636 -4.000 5.936 1.00 93.25 204 ALA A C 1
ATOM 1531 O O . ALA A 1 204 ? 8.416 -3.053 6.698 1.00 93.25 204 ALA A O 1
ATOM 1532 N N . VAL A 1 205 ? 8.456 -5.275 6.298 1.00 92.88 205 VAL A N 1
ATOM 1533 C CA . VAL A 1 205 ? 7.996 -5.685 7.630 1.00 92.88 205 VAL A CA 1
ATOM 1534 C C . VAL A 1 205 ? 8.955 -5.205 8.717 1.00 92.88 205 VAL A C 1
ATOM 1536 O O . VAL A 1 205 ? 8.512 -4.605 9.694 1.00 92.88 205 VAL A O 1
ATOM 1539 N N . ALA A 1 206 ? 10.263 -5.427 8.554 1.00 90.81 206 ALA A N 1
ATOM 1540 C CA . ALA A 1 206 ? 11.262 -5.027 9.542 1.00 90.81 206 ALA A CA 1
ATOM 1541 C C . ALA A 1 206 ? 11.285 -3.506 9.764 1.00 90.81 206 ALA A C 1
ATOM 1543 O O . ALA A 1 206 ? 11.230 -3.055 10.908 1.00 90.81 206 ALA A O 1
ATOM 1544 N N . HIS A 1 207 ? 11.307 -2.712 8.689 1.00 89.75 207 HIS A N 1
ATOM 1545 C CA . HIS A 1 207 ? 11.274 -1.249 8.779 1.00 89.75 207 HIS A CA 1
ATOM 1546 C C . HIS A 1 207 ? 9.998 -0.761 9.451 1.00 89.75 207 HIS A C 1
ATOM 1548 O O . HIS A 1 207 ? 10.058 -0.042 10.449 1.00 89.75 207 HIS A O 1
ATOM 1554 N N . THR A 1 208 ? 8.844 -1.215 8.969 1.00 89.31 208 THR A N 1
ATOM 1555 C CA . THR A 1 208 ? 7.552 -0.795 9.515 1.00 89.31 208 THR A CA 1
ATOM 1556 C C . THR A 1 208 ? 7.416 -1.211 10.976 1.00 89.31 208 THR A C 1
ATOM 1558 O O . THR A 1 208 ? 6.936 -0.418 11.776 1.00 89.31 208 THR A O 1
ATOM 1561 N N . ALA A 1 209 ? 7.912 -2.388 11.376 1.00 88.50 209 ALA A N 1
ATOM 1562 C CA . ALA A 1 209 ? 7.873 -2.832 12.768 1.00 88.50 209 ALA A CA 1
ATOM 1563 C C . ALA A 1 209 ? 8.671 -1.912 13.702 1.00 88.50 209 ALA A C 1
ATOM 1565 O O . ALA A 1 209 ? 8.217 -1.634 14.811 1.00 88.50 209 ALA A O 1
ATOM 1566 N N . THR A 1 210 ? 9.815 -1.381 13.253 1.00 86.75 210 THR A N 1
ATOM 1567 C CA . THR A 1 210 ? 10.582 -0.408 14.054 1.00 86.75 210 THR A CA 1
ATOM 1568 C C . THR A 1 210 ? 9.869 0.933 14.221 1.00 86.75 210 THR A C 1
ATOM 1570 O O . THR A 1 210 ? 10.122 1.641 15.193 1.00 86.75 210 THR A O 1
ATOM 1573 N N . THR A 1 211 ? 8.982 1.287 13.290 1.00 81.44 211 THR A N 1
ATOM 1574 C CA . THR A 1 211 ? 8.269 2.569 13.290 1.00 81.44 211 THR A CA 1
ATOM 1575 C C . THR A 1 211 ? 6.882 2.485 13.934 1.00 81.44 211 THR A C 1
ATOM 1577 O O . THR A 1 211 ? 6.462 3.450 14.573 1.00 81.44 211 THR A O 1
ATOM 1580 N N . ALA A 1 212 ? 6.180 1.363 13.751 1.00 76.62 212 ALA A N 1
ATOM 1581 C CA . ALA A 1 212 ? 4.760 1.192 14.057 1.00 76.62 212 ALA A CA 1
ATOM 1582 C C . ALA A 1 212 ? 4.473 0.585 15.433 1.00 76.62 212 ALA A C 1
ATOM 1584 O O . ALA A 1 212 ? 3.419 0.853 16.001 1.00 76.62 212 ALA A O 1
ATOM 1585 N N . VAL A 1 213 ? 5.361 -0.261 15.964 1.00 68.38 213 VAL A N 1
ATOM 1586 C CA . VAL A 1 213 ? 5.057 -1.034 17.176 1.00 68.38 213 VAL A CA 1
ATOM 1587 C C . VAL A 1 213 ? 5.307 -0.181 18.419 1.00 68.38 213 VAL A C 1
ATOM 1589 O O . VAL A 1 213 ? 6.392 -0.195 18.997 1.00 68.38 213 VAL A O 1
ATOM 1592 N N . GLU A 1 214 ? 4.282 0.559 18.839 1.00 65.06 214 GLU A N 1
ATOM 1593 C CA . GLU A 1 214 ? 4.263 1.270 20.126 1.00 65.06 214 GLU A CA 1
ATOM 1594 C C . GLU A 1 214 ? 3.293 0.641 21.130 1.00 65.06 214 GLU A C 1
ATOM 1596 O O . GLU A 1 214 ? 3.533 0.688 22.339 1.00 65.06 214 GLU A O 1
ATOM 1601 N N . THR A 1 215 ? 2.214 0.021 20.646 1.00 60.12 215 THR A N 1
ATOM 1602 C CA . THR A 1 215 ? 1.210 -0.644 21.483 1.00 60.12 215 THR A CA 1
ATOM 1603 C C . THR A 1 215 ? 1.042 -2.115 21.112 1.00 60.12 215 THR A C 1
ATOM 1605 O O . THR A 1 215 ? 1.459 -2.562 20.050 1.00 60.12 215 THR A O 1
ATOM 1608 N N . THR A 1 216 ? 0.386 -2.891 21.980 1.00 59.16 216 THR A N 1
ATOM 1609 C CA . THR A 1 216 ? 0.044 -4.296 21.691 1.00 59.16 216 THR A CA 1
ATOM 1610 C C . THR A 1 216 ? -1.025 -4.449 20.609 1.00 59.16 216 THR A C 1
ATOM 1612 O O . THR A 1 216 ? -1.232 -5.556 20.121 1.00 59.16 216 THR A O 1
ATOM 1615 N N . SER A 1 217 ? -1.740 -3.369 20.281 1.00 67.44 217 SER A N 1
ATOM 1616 C CA . SER A 1 217 ? -2.773 -3.370 19.240 1.00 67.44 217 SER A CA 1
ATOM 1617 C C . SER A 1 217 ? -2.199 -3.072 17.858 1.00 67.44 217 SER A C 1
ATOM 1619 O O . SER A 1 217 ? -2.829 -3.421 16.862 1.00 67.44 217 SER A O 1
ATOM 1621 N N . ASP A 1 218 ? -1.012 -2.466 17.800 1.00 84.19 218 ASP A N 1
ATOM 1622 C CA . ASP A 1 218 ? -0.293 -2.253 16.553 1.00 84.19 218 ASP A CA 1
ATOM 1623 C C . ASP A 1 218 ? 0.458 -3.519 16.157 1.00 84.19 218 ASP A C 1
ATOM 1625 O O . ASP A 1 218 ? 0.981 -4.262 16.994 1.00 84.19 218 ASP A O 1
ATOM 1629 N N . ALA A 1 219 ? 0.494 -3.793 14.860 1.00 90.12 219 ALA A N 1
ATOM 1630 C CA . ALA A 1 219 ? 1.084 -5.013 14.350 1.00 90.12 219 ALA A CA 1
ATOM 1631 C C . ALA A 1 219 ? 1.655 -4.829 12.955 1.00 90.12 219 ALA A C 1
ATOM 1633 O O . ALA A 1 219 ? 1.117 -4.088 12.138 1.00 90.12 219 ALA A O 1
ATOM 1634 N N . VAL A 1 220 ? 2.709 -5.584 12.668 1.00 91.25 220 VAL A N 1
ATOM 1635 C CA . VAL A 1 220 ? 3.228 -5.735 11.313 1.00 91.25 220 VAL A CA 1
ATOM 1636 C C . VAL A 1 220 ? 3.331 -7.222 11.024 1.00 91.25 220 VAL A C 1
ATOM 1638 O O . VAL A 1 220 ? 3.950 -7.964 11.788 1.00 91.25 220 VAL A O 1
ATOM 1641 N N . LEU A 1 221 ? 2.658 -7.664 9.968 1.00 92.69 221 LEU A N 1
ATOM 1642 C CA . LEU A 1 221 ? 2.529 -9.068 9.608 1.00 92.69 221 LEU A CA 1
ATOM 1643 C C . LEU A 1 221 ? 3.316 -9.340 8.331 1.00 92.69 221 LEU A C 1
ATOM 1645 O O . LEU A 1 221 ? 3.122 -8.675 7.316 1.00 92.69 221 LEU A O 1
ATOM 1649 N N . TRP A 1 222 ? 4.177 -10.351 8.381 1.00 93.75 222 TRP A N 1
ATOM 1650 C CA . TRP A 1 222 ? 4.815 -10.886 7.188 1.00 93.75 222 TRP A CA 1
ATOM 1651 C C . TRP A 1 222 ? 3.903 -11.938 6.563 1.00 93.75 222 TRP A C 1
ATOM 1653 O O . TRP A 1 222 ? 3.893 -13.087 7.006 1.00 93.75 222 TRP A O 1
ATOM 1663 N N . LEU A 1 223 ? 3.083 -11.523 5.598 1.00 93.94 223 LEU A N 1
ATOM 1664 C CA . LEU A 1 223 ? 2.081 -12.365 4.943 1.00 93.94 223 LEU A CA 1
ATOM 1665 C C . LEU A 1 223 ? 1.935 -11.969 3.474 1.00 93.94 223 LEU A C 1
ATOM 1667 O O . LEU A 1 223 ? 2.142 -10.817 3.096 1.00 93.94 223 LEU A O 1
ATOM 1671 N N . ASP A 1 224 ? 1.518 -12.929 2.656 1.00 93.50 224 ASP A N 1
ATOM 1672 C CA . ASP A 1 224 ? 1.025 -12.659 1.312 1.00 93.50 224 ASP A CA 1
ATOM 1673 C C . ASP A 1 224 ? -0.461 -12.274 1.392 1.00 93.50 224 ASP A C 1
ATOM 1675 O O . ASP A 1 224 ? -1.284 -13.038 1.897 1.00 93.50 224 ASP A O 1
ATOM 1679 N N . ILE A 1 225 ? -0.818 -11.084 0.904 1.00 94.94 225 ILE A N 1
ATOM 1680 C CA . ILE A 1 225 ? -2.201 -10.587 0.965 1.00 94.94 225 ILE A CA 1
ATOM 1681 C C . ILE A 1 225 ? -3.157 -11.361 0.047 1.00 94.94 225 ILE A C 1
ATOM 1683 O O . ILE A 1 225 ? -4.370 -11.256 0.213 1.00 94.94 225 ILE A O 1
ATOM 1687 N N . THR A 1 226 ? -2.634 -12.162 -0.890 1.00 93.12 226 THR A N 1
ATOM 1688 C CA . THR A 1 226 ? -3.444 -13.076 -1.711 1.00 93.12 226 THR A CA 1
ATOM 1689 C C . THR A 1 226 ? -3.956 -14.277 -0.912 1.00 93.12 226 THR A C 1
ATOM 1691 O O . THR A 1 226 ? -4.978 -14.865 -1.264 1.00 93.12 226 THR A O 1
ATOM 1694 N N . GLU A 1 227 ? -3.333 -14.595 0.228 1.00 92.50 227 GLU A N 1
ATOM 1695 C CA . GLU A 1 227 ? -3.830 -15.579 1.190 1.00 92.50 227 GLU A CA 1
ATOM 1696 C C . GLU A 1 227 ? -4.882 -14.944 2.119 1.00 92.50 227 GLU A C 1
ATOM 1698 O O . GLU A 1 227 ? -4.722 -14.908 3.342 1.00 92.50 227 GLU A O 1
ATOM 1703 N N . ALA A 1 228 ? -5.974 -14.425 1.542 1.00 88.50 228 ALA A N 1
ATOM 1704 C CA . ALA A 1 228 ? -6.976 -13.609 2.242 1.00 88.50 228 ALA A CA 1
ATOM 1705 C C . ALA A 1 228 ? -7.524 -14.271 3.524 1.00 88.50 228 ALA A C 1
ATOM 1707 O O . ALA A 1 228 ? -7.670 -13.624 4.559 1.00 88.50 228 ALA A O 1
ATOM 1708 N N . ASP A 1 229 ? -7.745 -15.585 3.500 1.00 87.06 229 ASP A N 1
ATOM 1709 C CA . ASP A 1 229 ? -8.171 -16.360 4.668 1.00 87.06 229 ASP A CA 1
ATOM 1710 C C . ASP A 1 229 ? -7.155 -16.322 5.823 1.00 87.06 229 ASP A C 1
ATOM 1712 O O . ASP A 1 229 ? -7.526 -16.255 6.998 1.00 87.06 229 ASP A O 1
ATOM 1716 N N . VAL A 1 230 ? -5.859 -16.407 5.507 1.00 90.81 230 VAL A N 1
ATOM 1717 C CA . VAL A 1 230 ? -4.768 -16.335 6.491 1.00 90.81 230 VAL A CA 1
ATOM 1718 C C . VAL A 1 230 ? -4.618 -14.904 6.991 1.00 90.81 230 VAL A C 1
ATOM 1720 O O . VAL A 1 230 ? -4.507 -14.696 8.202 1.00 90.81 230 VAL A O 1
ATOM 1723 N N . LEU A 1 231 ? -4.675 -13.932 6.078 1.00 90.31 231 LEU A N 1
ATOM 1724 C CA . LEU A 1 231 ? -4.653 -12.504 6.373 1.00 90.31 231 LEU A CA 1
ATOM 1725 C C . LEU A 1 231 ? -5.733 -12.138 7.398 1.00 90.31 231 LEU A C 1
ATOM 1727 O O . LEU A 1 231 ? -5.411 -11.638 8.473 1.00 90.31 231 LEU A O 1
ATOM 1731 N N . LEU A 1 232 ? -6.999 -12.447 7.114 1.00 87.81 232 LEU A N 1
ATOM 1732 C CA . LEU A 1 232 ? -8.114 -12.044 7.971 1.00 87.81 232 LEU A CA 1
ATOM 1733 C C . LEU A 1 232 ? -8.086 -12.725 9.340 1.00 87.81 232 LEU A C 1
ATOM 1735 O O . LEU A 1 232 ? -8.304 -12.058 10.348 1.00 87.81 232 LEU A O 1
ATOM 1739 N N . ARG A 1 233 ? -7.735 -14.019 9.409 1.00 87.81 233 ARG A N 1
ATOM 1740 C CA . ARG A 1 233 ? -7.530 -14.703 10.702 1.00 87.81 233 ARG A CA 1
ATOM 1741 C C . ARG A 1 233 ? -6.393 -14.086 11.511 1.00 87.81 233 ARG A C 1
ATOM 1743 O O . ARG A 1 233 ? -6.457 -14.054 12.734 1.00 87.81 233 ARG A O 1
ATOM 1750 N N . SER A 1 234 ? -5.350 -13.606 10.838 1.00 86.31 234 SER A N 1
ATOM 1751 C CA . SER A 1 234 ? -4.216 -12.952 11.494 1.00 86.31 234 SER A CA 1
ATOM 1752 C C . SER A 1 234 ? -4.546 -11.528 11.945 1.00 86.31 234 SER A C 1
ATOM 1754 O O . SER A 1 234 ? -3.918 -11.039 12.884 1.00 86.31 234 SER A O 1
ATOM 1756 N N . CYS A 1 235 ? -5.521 -10.880 11.303 1.00 80.88 235 CYS A N 1
ATOM 1757 C CA . CYS A 1 235 ? -6.022 -9.537 11.600 1.00 80.88 235 CYS A CA 1
ATOM 1758 C C . CYS A 1 235 ? -7.227 -9.506 12.560 1.00 80.88 235 CYS A C 1
ATOM 1760 O O . CYS A 1 235 ? -7.768 -8.430 12.782 1.00 80.88 235 CYS A O 1
ATOM 1762 N N . ASP A 1 236 ? -7.666 -10.639 13.109 1.00 73.94 236 ASP A N 1
ATOM 1763 C CA . ASP A 1 236 ? -8.932 -10.759 13.850 1.00 73.94 236 ASP A CA 1
ATOM 1764 C C . ASP A 1 236 ? -8.974 -9.964 15.187 1.00 73.94 236 ASP A C 1
ATOM 1766 O O . ASP A 1 236 ? -8.076 -9.178 15.492 1.00 73.94 236 ASP A O 1
ATOM 1770 N N . VAL A 1 237 ? -10.028 -10.159 15.995 1.00 61.56 237 VAL A N 1
ATOM 1771 C CA . VAL A 1 237 ? -10.444 -9.384 17.190 1.00 61.56 237 VAL A CA 1
ATOM 1772 C C . VAL A 1 237 ? -9.360 -8.983 18.200 1.00 61.56 237 VAL A C 1
ATOM 1774 O O . VAL A 1 237 ? -9.550 -8.038 18.966 1.00 61.56 237 VAL A O 1
ATOM 1777 N N . GLU A 1 238 ? -8.222 -9.674 18.246 1.00 72.69 238 GLU A N 1
ATOM 1778 C CA . GLU A 1 238 ? -7.098 -9.267 19.098 1.00 72.69 238 GLU A CA 1
ATOM 1779 C C . GLU A 1 238 ? -6.419 -7.988 18.582 1.00 72.69 238 GLU A C 1
ATOM 1781 O O . GLU A 1 238 ? -5.918 -7.180 19.370 1.00 72.69 238 GLU A O 1
ATOM 1786 N N . ARG A 1 239 ? -6.443 -7.770 17.263 1.00 81.50 239 ARG A N 1
ATOM 1787 C CA . ARG A 1 239 ? -5.814 -6.629 16.591 1.00 81.50 239 ARG A CA 1
ATOM 1788 C C . ARG A 1 239 ? -6.800 -5.516 16.283 1.00 81.50 239 ARG A C 1
ATOM 1790 O O . ARG A 1 239 ? -6.446 -4.359 16.489 1.00 81.50 239 ARG A O 1
ATOM 1797 N N . PHE A 1 240 ? -8.034 -5.839 15.895 1.00 91.06 240 PHE A N 1
ATOM 1798 C CA . PHE A 1 240 ? -9.080 -4.851 15.613 1.00 91.06 240 PHE A CA 1
ATOM 1799 C C . PHE A 1 240 ? -10.305 -4.978 16.529 1.00 91.06 240 PHE A C 1
ATOM 1801 O O . PHE A 1 240 ? -10.776 -6.063 16.844 1.00 91.06 240 PHE A O 1
ATOM 1808 N N . ASP A 1 241 ? -10.875 -3.836 16.900 1.00 91.75 241 ASP A N 1
ATOM 1809 C CA . ASP A 1 241 ? -12.236 -3.714 17.414 1.00 91.75 241 ASP A CA 1
ATOM 1810 C C . ASP A 1 241 ? -13.222 -3.715 16.234 1.00 91.75 241 ASP A C 1
ATOM 1812 O O . ASP A 1 241 ? -13.483 -2.677 15.619 1.00 91.75 241 ASP A O 1
ATOM 1816 N N . LEU A 1 242 ? -13.782 -4.887 15.918 1.00 92.56 242 LEU A N 1
ATOM 1817 C CA . LEU A 1 242 ? -14.762 -5.062 14.834 1.00 92.56 242 LEU A CA 1
ATOM 1818 C C . LEU A 1 242 ? -16.126 -4.397 15.130 1.00 92.56 242 LEU A C 1
ATOM 1820 O O . LEU A 1 242 ? -17.024 -4.416 14.291 1.00 92.56 242 LEU A O 1
ATOM 1824 N N . GLY A 1 243 ? -16.302 -3.778 16.303 1.00 93.25 243 GLY A N 1
ATOM 1825 C CA . GLY A 1 243 ? -17.428 -2.887 16.588 1.00 93.25 243 GLY A CA 1
ATOM 1826 C C . GLY A 1 243 ? -17.251 -1.476 16.017 1.00 93.25 243 GLY A C 1
ATOM 1827 O O . GLY A 1 243 ? -18.197 -0.685 16.034 1.00 93.25 243 GLY A O 1
ATOM 1828 N N . ARG A 1 244 ? -16.057 -1.139 15.515 1.00 94.56 244 ARG A N 1
ATOM 1829 C CA . ARG A 1 244 ? -15.707 0.187 14.990 1.00 94.56 244 ARG A CA 1
ATOM 1830 C C . ARG A 1 244 ? -15.203 0.081 13.548 1.00 94.56 244 ARG A C 1
ATOM 1832 O O . ARG A 1 244 ? -14.615 -0.931 13.181 1.00 94.56 244 ARG A O 1
ATOM 1839 N N . PRO A 1 245 ? -15.406 1.114 12.714 1.00 96.56 245 PRO A N 1
ATOM 1840 C CA . PRO A 1 245 ? -14.969 1.081 11.320 1.00 96.56 245 PRO A CA 1
ATOM 1841 C C . PRO A 1 245 ? -13.444 0.969 11.189 1.00 96.56 245 PRO A C 1
ATOM 1843 O O . PRO A 1 245 ? -12.703 1.350 12.097 1.00 96.56 245 PRO A O 1
ATOM 1846 N N . ILE A 1 246 ? -12.982 0.459 10.048 1.00 97.06 246 ILE A N 1
ATOM 1847 C CA . ILE A 1 246 ? -11.564 0.287 9.707 1.00 97.06 246 ILE A CA 1
ATOM 1848 C C . ILE A 1 246 ? -11.293 0.975 8.362 1.00 97.06 246 ILE A C 1
ATOM 1850 O O . ILE A 1 246 ? -12.101 0.897 7.439 1.00 97.06 246 ILE A O 1
ATOM 1854 N N . ALA A 1 247 ? -10.168 1.672 8.241 1.00 97.88 247 ALA A N 1
ATOM 1855 C CA . ALA A 1 247 ? -9.668 2.201 6.980 1.00 97.88 247 ALA A CA 1
ATOM 1856 C C . ALA A 1 247 ? -8.689 1.200 6.362 1.00 97.88 247 ALA A C 1
ATOM 1858 O O . ALA A 1 247 ? -7.621 0.960 6.920 1.00 97.88 247 ALA A O 1
ATOM 1859 N N . VAL A 1 248 ? -9.040 0.635 5.208 1.00 98.19 248 VAL A N 1
ATOM 1860 C CA . VAL A 1 248 ? -8.164 -0.255 4.440 1.00 98.19 248 VAL A CA 1
ATOM 1861 C C . VAL A 1 248 ? -7.440 0.531 3.354 1.00 98.19 248 VAL A C 1
ATOM 1863 O O . VAL A 1 248 ? -8.067 1.266 2.583 1.00 98.19 248 VAL A O 1
ATOM 1866 N N . LEU A 1 249 ? -6.123 0.363 3.292 1.00 98.31 249 LEU A N 1
ATOM 1867 C CA . LEU A 1 249 ? -5.226 1.042 2.365 1.00 98.31 249 LEU A CA 1
ATOM 1868 C C . LEU A 1 249 ? -4.574 -0.005 1.451 1.00 98.31 249 LEU A C 1
ATOM 1870 O O . LEU A 1 249 ? -3.952 -0.947 1.929 1.00 98.31 249 LEU A O 1
ATOM 1874 N N . LEU A 1 250 ? -4.766 0.148 0.140 1.00 97.81 250 LEU A N 1
ATOM 1875 C CA . LEU A 1 250 ? -4.231 -0.719 -0.918 1.00 97.81 250 LEU A CA 1
ATOM 1876 C C . LEU A 1 250 ? -3.587 0.173 -1.983 1.00 97.81 250 LEU A C 1
ATOM 1878 O O . LEU A 1 250 ? -4.176 0.466 -3.029 1.00 97.81 250 LEU A O 1
ATOM 1882 N N . HIS A 1 251 ? -2.398 0.690 -1.690 1.00 97.38 251 HIS A N 1
ATOM 1883 C CA . HIS A 1 251 ? -1.759 1.710 -2.521 1.00 97.38 251 HIS A CA 1
ATOM 1884 C C . HIS A 1 251 ? -0.643 1.123 -3.385 1.00 97.38 251 HIS A C 1
ATOM 1886 O O . HIS A 1 251 ? 0.488 0.994 -2.936 1.00 97.38 251 HIS A O 1
ATOM 1892 N N . GLY A 1 252 ? -0.949 0.807 -4.651 1.00 95.12 252 GLY A N 1
ATOM 1893 C CA . GLY A 1 252 ? 0.039 0.293 -5.613 1.00 95.12 252 GLY A CA 1
ATOM 1894 C C . GLY A 1 252 ? 0.354 -1.193 -5.436 1.00 95.12 252 GLY A C 1
ATOM 1895 O O . GLY A 1 252 ? 1.487 -1.610 -5.654 1.00 95.12 252 GLY A O 1
ATOM 1896 N N . VAL A 1 253 ? -0.638 -1.975 -4.997 1.00 95.81 253 VAL A N 1
ATOM 1897 C CA . VAL A 1 253 ? -0.458 -3.393 -4.635 1.00 95.81 253 VAL A CA 1
ATOM 1898 C C . VAL A 1 253 ? -1.315 -4.354 -5.448 1.00 95.81 253 VAL A C 1
ATOM 1900 O O . VAL A 1 253 ? -0.901 -5.476 -5.714 1.00 95.81 253 VAL A O 1
ATOM 1903 N N . LEU A 1 254 ? -2.501 -3.915 -5.878 1.00 95.81 254 LEU A N 1
ATOM 1904 C CA . LEU A 1 254 ? -3.425 -4.765 -6.634 1.00 95.81 254 LEU A CA 1
ATOM 1905 C C . LEU A 1 254 ? -2.886 -5.112 -8.027 1.00 95.81 254 LEU A C 1
ATOM 1907 O O . LEU A 1 254 ? -3.199 -6.168 -8.554 1.00 95.81 254 LEU A O 1
ATOM 1911 N N . GLU A 1 255 ? -2.001 -4.279 -8.576 1.00 94.50 255 GLU A N 1
ATOM 1912 C CA . GLU A 1 255 ? -1.344 -4.520 -9.863 1.00 94.50 255 GLU A CA 1
ATOM 1913 C C . GLU A 1 255 ? -0.362 -5.702 -9.856 1.00 94.50 255 GLU A C 1
ATOM 1915 O O . GLU A 1 255 ? 0.130 -6.078 -10.915 1.00 94.50 255 GLU A O 1
ATOM 1920 N N . TRP A 1 256 ? -0.094 -6.307 -8.695 1.00 95.31 256 TRP A N 1
ATOM 1921 C CA . TRP A 1 256 ? 0.736 -7.511 -8.556 1.00 95.31 256 TRP A CA 1
ATOM 1922 C C . TRP A 1 256 ? -0.092 -8.786 -8.359 1.00 95.31 256 TRP A C 1
ATOM 1924 O O . TRP A 1 256 ? 0.462 -9.869 -8.179 1.00 95.31 256 TRP A O 1
ATOM 1934 N N . ILE A 1 257 ? -1.423 -8.666 -8.367 1.00 94.88 257 ILE A N 1
ATOM 1935 C CA . ILE A 1 257 ? -2.355 -9.755 -8.079 1.00 94.88 257 ILE A CA 1
ATOM 1936 C C . ILE A 1 257 ? -3.196 -10.027 -9.335 1.00 94.88 257 ILE A C 1
ATOM 1938 O O . ILE A 1 257 ? -3.733 -9.087 -9.920 1.00 94.88 257 ILE A O 1
ATOM 1942 N N . PRO A 1 258 ? -3.342 -11.292 -9.762 1.00 93.12 258 PRO A N 1
ATOM 1943 C CA . PRO A 1 258 ? -4.292 -11.657 -10.809 1.00 93.12 258 PRO A CA 1
ATOM 1944 C C . PRO A 1 258 ? -5.739 -11.253 -10.466 1.00 93.12 258 PRO A C 1
ATOM 1946 O O . PRO A 1 258 ? -6.119 -11.245 -9.296 1.00 93.12 258 PRO A O 1
ATOM 1949 N N . ASP A 1 259 ? -6.566 -10.975 -11.479 1.00 92.50 259 ASP A N 1
ATOM 1950 C CA . ASP A 1 259 ? -7.948 -10.486 -11.300 1.00 92.50 259 ASP A CA 1
ATOM 1951 C C . ASP A 1 259 ? -8.790 -11.358 -10.340 1.00 92.50 259 ASP A C 1
ATOM 1953 O O . ASP A 1 259 ? -9.513 -10.834 -9.494 1.00 92.50 259 ASP A O 1
ATOM 1957 N N . ASP A 1 260 ? -8.663 -12.688 -10.412 1.00 93.38 260 ASP A N 1
ATOM 1958 C CA . ASP A 1 260 ? -9.366 -13.625 -9.525 1.00 93.38 260 ASP A CA 1
ATOM 1959 C C . ASP A 1 260 ? -8.886 -13.533 -8.068 1.00 93.38 260 ASP A C 1
ATOM 1961 O O . ASP A 1 260 ? -9.691 -13.617 -7.139 1.00 93.38 260 ASP A O 1
ATOM 1965 N N . GLY A 1 261 ? -7.591 -13.297 -7.856 1.00 93.88 261 GLY A N 1
ATOM 1966 C CA . GLY A 1 261 ? -7.031 -13.006 -6.538 1.00 93.88 261 GLY A CA 1
ATOM 1967 C C . GLY A 1 261 ? -7.528 -11.674 -5.967 1.00 93.88 261 GLY A C 1
ATOM 1968 O O . GLY A 1 261 ? -7.841 -11.596 -4.777 1.00 93.88 261 GLY A O 1
ATOM 1969 N N . VAL A 1 262 ? -7.659 -10.640 -6.806 1.00 95.00 262 VAL A N 1
ATOM 1970 C CA . VAL A 1 262 ? -8.235 -9.345 -6.402 1.00 95.00 262 VAL A CA 1
ATOM 1971 C C . VAL A 1 262 ? -9.699 -9.516 -5.999 1.00 95.00 262 VAL A C 1
ATOM 1973 O O . VAL A 1 262 ? -10.090 -9.033 -4.936 1.00 95.00 262 VAL A O 1
ATOM 1976 N N . ASP A 1 263 ? -10.493 -10.242 -6.789 1.00 94.50 263 ASP A N 1
ATOM 1977 C CA . ASP A 1 263 ? -11.900 -10.521 -6.484 1.00 94.50 263 ASP A CA 1
ATOM 1978 C C . ASP A 1 263 ? -12.060 -11.250 -5.141 1.00 94.50 263 ASP A C 1
ATOM 1980 O O . ASP A 1 263 ? -12.903 -10.870 -4.321 1.00 94.50 263 ASP A O 1
ATOM 1984 N N . LEU A 1 264 ? -11.219 -12.258 -4.880 1.00 95.62 264 LEU A N 1
ATOM 1985 C CA . LEU A 1 264 ? -11.205 -12.990 -3.611 1.00 95.62 264 LEU A CA 1
ATOM 1986 C C . LEU A 1 264 ? -10.829 -12.086 -2.431 1.00 95.62 264 LEU A C 1
ATOM 1988 O O . LEU A 1 264 ? -11.527 -12.094 -1.414 1.00 95.62 264 LEU A O 1
ATOM 1992 N N . LEU A 1 265 ? -9.778 -11.271 -2.565 1.00 96.19 265 LEU A N 1
ATOM 1993 C CA . LEU A 1 265 ? -9.366 -10.327 -1.524 1.00 96.19 265 LEU A CA 1
ATOM 1994 C C . LEU A 1 265 ? -10.465 -9.293 -1.239 1.00 96.19 265 LEU A C 1
ATOM 1996 O O . LEU A 1 265 ? -10.774 -9.022 -0.079 1.00 96.19 265 LEU A O 1
ATOM 2000 N N . MET A 1 266 ? -11.088 -8.732 -2.279 1.00 96.25 266 MET A N 1
ATOM 2001 C CA . MET A 1 266 ? -12.154 -7.739 -2.122 1.00 96.25 266 MET A CA 1
ATOM 2002 C C . MET A 1 266 ? -13.402 -8.341 -1.472 1.00 96.25 266 MET A C 1
ATOM 2004 O O . MET A 1 266 ? -14.012 -7.695 -0.616 1.00 96.25 266 MET A O 1
ATOM 2008 N N . ALA A 1 267 ? -13.780 -9.569 -1.841 1.00 95.75 267 ALA A N 1
ATOM 2009 C CA . ALA A 1 267 ? -14.885 -10.284 -1.209 1.00 95.75 267 ALA A CA 1
ATOM 2010 C C . ALA A 1 267 ? -14.605 -10.539 0.279 1.00 95.75 267 ALA A C 1
ATOM 2012 O O . ALA A 1 267 ? -15.435 -10.212 1.126 1.00 95.75 267 ALA A O 1
ATOM 2013 N N . ALA A 1 268 ? -13.405 -11.022 0.601 1.00 95.00 268 ALA A N 1
ATOM 2014 C CA . ALA A 1 268 ? -12.987 -11.292 1.970 1.00 95.00 268 ALA A CA 1
ATOM 2015 C C . ALA A 1 268 ? -12.978 -10.013 2.831 1.00 95.00 268 ALA A C 1
ATOM 2017 O O . ALA A 1 268 ? -13.539 -9.990 3.927 1.00 95.00 268 ALA A O 1
ATOM 2018 N N . LEU A 1 269 ? -12.412 -8.912 2.321 1.00 95.38 269 LEU A N 1
ATOM 2019 C CA . LEU A 1 269 ? -12.431 -7.617 3.009 1.00 95.38 269 LEU A CA 1
ATOM 2020 C C . LEU A 1 269 ? -13.858 -7.114 3.231 1.00 95.38 269 LEU A C 1
ATOM 2022 O O . LEU A 1 269 ? -14.177 -6.616 4.307 1.00 95.38 269 LEU A O 1
ATOM 2026 N N . LYS A 1 270 ? -14.739 -7.256 2.240 1.00 95.12 270 LYS A N 1
ATOM 2027 C CA . LYS A 1 270 ? -16.139 -6.844 2.370 1.00 95.12 270 LYS A CA 1
ATOM 2028 C C . LYS A 1 270 ? -16.862 -7.592 3.494 1.00 95.12 270 LYS A C 1
ATOM 2030 O O . LYS A 1 270 ? -17.667 -6.973 4.186 1.00 95.12 270 LYS A O 1
ATOM 2035 N N . ASP A 1 271 ? -16.579 -8.878 3.666 1.00 93.88 271 ASP A N 1
ATOM 2036 C CA . ASP A 1 271 ? -17.188 -9.699 4.716 1.00 93.88 271 ASP A CA 1
ATOM 2037 C C . ASP A 1 271 ? -16.580 -9.419 6.102 1.00 93.88 271 ASP A C 1
ATOM 2039 O O . ASP A 1 271 ? -17.273 -9.509 7.115 1.00 93.88 271 ASP A O 1
ATOM 2043 N N . PHE A 1 272 ? -15.303 -9.035 6.151 1.00 94.00 272 PHE A N 1
ATOM 2044 C CA . PHE A 1 272 ? -14.585 -8.705 7.383 1.00 94.00 272 PHE A CA 1
ATOM 2045 C C . PHE A 1 272 ? -14.921 -7.316 7.945 1.00 94.00 272 PHE A C 1
ATOM 2047 O O . PHE A 1 272 ? -14.948 -7.119 9.161 1.00 94.00 272 PHE A O 1
ATOM 2054 N N . LEU A 1 273 ? -15.131 -6.326 7.074 1.00 95.56 273 LEU A N 1
ATOM 2055 C CA . LEU A 1 273 ? -15.137 -4.922 7.475 1.00 95.56 273 LEU A CA 1
ATOM 2056 C C . LEU A 1 273 ? -16.467 -4.477 8.108 1.00 95.56 273 LEU A C 1
ATOM 2058 O O . LEU A 1 273 ? -17.531 -4.613 7.496 1.00 95.56 273 LEU A O 1
ATOM 2062 N N . PRO A 1 274 ? -16.429 -3.818 9.283 1.00 95.69 274 PRO A N 1
ATOM 2063 C CA . PRO A 1 274 ? -17.620 -3.234 9.892 1.00 95.69 274 PRO A CA 1
ATOM 2064 C C . PRO A 1 274 ? -18.243 -2.140 9.021 1.00 95.69 274 PRO A C 1
ATOM 2066 O O . PRO A 1 274 ? -17.565 -1.458 8.244 1.00 95.69 274 PRO A O 1
ATOM 2069 N N . THR A 1 275 ? -19.546 -1.906 9.184 1.00 96.06 275 THR A N 1
ATOM 2070 C CA . THR A 1 275 ? -20.236 -0.817 8.474 1.00 96.06 275 THR A CA 1
ATOM 2071 C C . THR A 1 275 ? -19.612 0.538 8.820 1.00 96.06 275 THR A C 1
ATOM 2073 O O . THR A 1 275 ? -19.333 0.821 9.981 1.00 96.06 275 THR A O 1
ATOM 2076 N N . GLY A 1 276 ? -19.418 1.392 7.812 1.00 95.81 276 GLY A N 1
ATOM 2077 C CA . GLY A 1 276 ? -18.767 2.698 7.973 1.00 95.81 276 GLY A CA 1
ATOM 2078 C C . GLY A 1 276 ? -17.249 2.672 7.780 1.00 95.81 276 GLY A C 1
ATOM 2079 O O . GLY A 1 276 ? -16.624 3.727 7.831 1.00 95.81 276 GLY A O 1
ATOM 2080 N N . SER A 1 277 ? -16.669 1.492 7.534 1.00 97.75 277 SER A N 1
ATOM 2081 C CA . SER A 1 277 ? -15.278 1.337 7.097 1.00 97.75 277 SER A CA 1
ATOM 2082 C C . SER A 1 277 ? -15.008 2.070 5.779 1.00 97.75 277 SER A C 1
ATOM 2084 O O . SER A 1 277 ? -15.920 2.315 4.984 1.00 97.75 277 SER A O 1
ATOM 2086 N N . ALA A 1 278 ? -13.744 2.409 5.546 1.00 97.31 278 ALA A N 1
ATOM 2087 C CA . ALA A 1 278 ? -13.285 3.094 4.344 1.00 97.31 278 ALA A CA 1
ATOM 2088 C C . ALA A 1 278 ? -12.283 2.230 3.575 1.00 97.31 278 ALA A C 1
ATOM 2090 O O . ALA A 1 278 ? -11.535 1.457 4.165 1.00 97.31 278 ALA A O 1
ATOM 2091 N N . LEU A 1 279 ? -12.255 2.396 2.254 1.00 97.75 279 LEU A N 1
ATOM 2092 C CA . LEU A 1 279 ? -11.321 1.725 1.356 1.00 97.75 279 LEU A CA 1
ATOM 2093 C C . LEU A 1 279 ? -10.649 2.776 0.475 1.00 97.75 279 LEU A C 1
ATOM 2095 O O . LEU A 1 279 ? -11.335 3.573 -0.168 1.00 97.75 279 LEU A O 1
ATOM 2099 N N . SER A 1 280 ? -9.320 2.776 0.445 1.00 97.94 280 SER A N 1
ATOM 2100 C CA . SER A 1 280 ? -8.521 3.648 -0.413 1.00 97.94 280 SER A CA 1
ATOM 2101 C C . SER A 1 280 ? -7.602 2.813 -1.290 1.00 97.94 280 SER A C 1
ATOM 2103 O O . SER A 1 280 ? -6.799 2.036 -0.779 1.00 97.94 280 SER A O 1
ATOM 2105 N N . ILE A 1 281 ? -7.719 2.988 -2.606 1.00 97.25 281 ILE A N 1
ATOM 2106 C CA . ILE A 1 281 ? -6.977 2.218 -3.606 1.00 97.25 281 ILE A CA 1
ATOM 2107 C C . ILE A 1 281 ? -6.217 3.172 -4.524 1.00 97.25 281 ILE A C 1
ATOM 2109 O O . ILE A 1 281 ? -6.761 4.187 -4.963 1.00 97.25 281 ILE A O 1
ATOM 2113 N N . THR A 1 282 ? -4.984 2.803 -4.860 1.00 96.25 282 THR A N 1
ATOM 2114 C CA . THR A 1 282 ? -4.311 3.278 -6.075 1.00 96.25 282 THR A CA 1
ATOM 2115 C C . THR A 1 282 ? -3.887 2.073 -6.900 1.00 96.25 282 THR A C 1
ATOM 2117 O O . THR A 1 282 ? -3.472 1.054 -6.350 1.00 96.25 282 THR A O 1
ATOM 2120 N N . HIS A 1 283 ? -3.997 2.195 -8.218 1.00 94.19 283 HIS A N 1
ATOM 2121 C CA . HIS A 1 283 ? -3.735 1.110 -9.155 1.00 94.19 283 HIS A CA 1
ATOM 2122 C C . HIS A 1 283 ? -3.102 1.681 -10.424 1.00 94.19 283 HIS A C 1
ATOM 2124 O O . HIS A 1 283 ? -3.543 2.729 -10.908 1.00 94.19 283 HIS A O 1
ATOM 2130 N N . ALA A 1 284 ? -2.100 1.003 -10.986 1.00 92.31 284 ALA A N 1
ATOM 2131 C CA . ALA A 1 284 ? -1.619 1.294 -12.330 1.00 92.31 284 ALA A CA 1
ATOM 2132 C C . ALA A 1 284 ? -2.771 1.231 -13.344 1.00 92.31 284 ALA A C 1
ATOM 2134 O O . ALA A 1 284 ? -3.645 0.376 -13.248 1.00 92.31 284 ALA A O 1
ATOM 2135 N N . THR A 1 285 ? -2.772 2.109 -14.344 1.00 89.50 285 THR A N 1
ATOM 2136 C CA . THR A 1 285 ? -3.770 2.085 -15.422 1.00 89.50 285 THR A CA 1
ATOM 2137 C C . THR A 1 285 ? -3.101 2.154 -16.790 1.00 89.50 285 THR A C 1
ATOM 2139 O O . THR A 1 285 ? -2.072 2.815 -16.974 1.00 89.50 285 THR A O 1
ATOM 2142 N N . ALA A 1 286 ? -3.696 1.466 -17.763 1.00 88.81 286 ALA A N 1
ATOM 2143 C CA . ALA A 1 286 ? -3.342 1.568 -19.171 1.00 88.81 286 ALA A CA 1
ATOM 2144 C C . ALA A 1 286 ? -4.081 2.716 -19.893 1.00 88.81 286 ALA A C 1
ATOM 2146 O O . ALA A 1 286 ? -3.755 2.997 -21.039 1.00 88.81 286 ALA A O 1
ATOM 2147 N N . ASP A 1 287 ? -5.009 3.428 -19.243 1.00 88.56 287 ASP A N 1
ATOM 2148 C CA . ASP A 1 287 ? -5.892 4.414 -19.895 1.00 88.56 287 ASP A CA 1
ATOM 2149 C C . ASP A 1 287 ? -5.154 5.607 -20.527 1.00 88.56 287 ASP A C 1
ATOM 2151 O O . ASP A 1 287 ? -5.651 6.234 -21.462 1.00 88.56 287 ASP A O 1
ATOM 2155 N N . ILE A 1 288 ? -3.974 5.961 -20.002 1.00 86.69 288 ILE A N 1
ATOM 2156 C CA . ILE A 1 288 ? -3.227 7.164 -20.411 1.00 86.69 288 ILE A CA 1
ATOM 2157 C C . ILE A 1 288 ? -2.117 6.835 -21.420 1.00 86.69 288 ILE A C 1
ATOM 2159 O O . ILE A 1 288 ? -1.863 7.615 -22.336 1.00 86.69 288 ILE A O 1
ATOM 2163 N N . GLN A 1 289 ? -1.415 5.715 -21.226 1.00 88.44 289 GLN A N 1
ATOM 2164 C CA . GLN A 1 289 ? -0.264 5.290 -22.037 1.00 88.44 289 GLN A CA 1
ATOM 2165 C C . GLN A 1 289 ? -0.340 3.778 -22.328 1.00 88.44 289 GLN A C 1
ATOM 2167 O O . GLN A 1 289 ? 0.547 3.034 -21.899 1.00 88.44 289 GLN A O 1
ATOM 2172 N N . PRO A 1 290 ? -1.387 3.295 -23.022 1.00 90.50 290 PRO A N 1
ATOM 2173 C CA . PRO A 1 290 ? -1.670 1.864 -23.123 1.00 90.50 290 PRO A CA 1
ATOM 2174 C C . PRO A 1 290 ? -0.525 1.078 -23.764 1.00 90.50 290 PRO A C 1
ATOM 2176 O O . PRO A 1 290 ? -0.142 0.028 -23.251 1.00 90.50 290 PRO A O 1
ATOM 2179 N N . GLU A 1 291 ? 0.091 1.601 -24.827 1.00 91.50 291 GLU A N 1
ATOM 2180 C CA . GLU A 1 291 ? 1.184 0.918 -25.525 1.00 91.50 291 GLU A CA 1
ATOM 2181 C C . GLU A 1 291 ? 2.433 0.795 -24.652 1.00 91.50 291 GLU A C 1
ATOM 2183 O O . GLU A 1 291 ? 3.133 -0.216 -24.696 1.00 91.50 291 GLU A O 1
ATOM 2188 N N . LEU A 1 292 ? 2.742 1.821 -23.857 1.00 91.25 292 LEU A N 1
ATOM 2189 C CA . LEU A 1 292 ? 3.913 1.773 -22.993 1.00 91.25 292 LEU A CA 1
ATOM 2190 C C . LEU A 1 292 ? 3.656 0.926 -21.748 1.00 91.25 292 LEU A C 1
ATOM 2192 O O . LEU A 1 292 ? 4.539 0.161 -21.379 1.00 91.25 292 LEU A O 1
ATOM 2196 N N . THR A 1 293 ? 2.457 0.983 -21.161 1.00 91.75 293 THR A N 1
ATOM 2197 C CA . THR A 1 293 ? 2.056 0.091 -20.062 1.00 91.75 293 THR A CA 1
ATOM 2198 C C . THR A 1 293 ? 2.128 -1.375 -20.497 1.00 91.75 293 THR A C 1
ATOM 2200 O O . THR A 1 293 ? 2.710 -2.191 -19.787 1.00 91.75 293 THR A O 1
ATOM 2203 N N . GLN A 1 294 ? 1.656 -1.711 -21.704 1.00 92.00 294 GLN A N 1
ATOM 2204 C CA . GLN A 1 294 ? 1.784 -3.065 -22.261 1.00 92.00 294 GLN A CA 1
ATOM 2205 C C . GLN A 1 294 ? 3.242 -3.505 -22.437 1.00 92.00 294 GLN A C 1
ATOM 2207 O O . GLN A 1 294 ? 3.559 -4.676 -22.248 1.00 92.00 294 GLN A O 1
ATOM 2212 N N . ARG A 1 295 ? 4.154 -2.578 -22.759 1.00 94.69 295 ARG A N 1
ATOM 2213 C CA . ARG A 1 295 ? 5.591 -2.878 -22.861 1.00 94.69 295 ARG A CA 1
ATOM 2214 C C . ARG A 1 295 ? 6.259 -3.143 -21.511 1.00 94.69 295 ARG A C 1
ATOM 2216 O O . ARG A 1 295 ? 7.335 -3.732 -21.513 1.00 94.69 295 ARG A O 1
ATOM 2223 N N . LEU A 1 296 ? 5.659 -2.733 -20.390 1.00 95.25 296 LEU A N 1
ATOM 2224 C CA . LEU A 1 296 ? 6.195 -3.016 -19.055 1.00 95.25 296 LEU A CA 1
ATOM 2225 C C . LEU A 1 296 ? 5.942 -4.461 -18.620 1.00 95.25 296 LEU A C 1
ATOM 2227 O O . LEU A 1 296 ? 6.796 -5.035 -17.953 1.00 95.25 296 LEU A O 1
ATOM 2231 N N . ILE A 1 297 ? 4.821 -5.060 -19.034 1.00 94.50 297 ILE A N 1
ATOM 2232 C CA . ILE A 1 297 ? 4.421 -6.429 -18.661 1.00 94.50 297 ILE A CA 1
ATOM 2233 C C . ILE A 1 297 ? 5.560 -7.447 -18.879 1.00 94.50 297 ILE A C 1
ATOM 2235 O O . ILE A 1 297 ? 6.012 -8.029 -17.894 1.00 94.50 297 ILE A O 1
ATOM 2239 N N . PRO A 1 298 ? 6.130 -7.613 -20.093 1.00 96.12 298 PRO A N 1
ATOM 2240 C CA . PRO A 1 298 ? 7.194 -8.599 -20.305 1.00 96.12 298 PRO A CA 1
ATOM 2241 C C . PRO A 1 298 ? 8.500 -8.273 -19.559 1.00 96.12 298 PRO A C 1
ATOM 2243 O O . PRO A 1 298 ? 9.309 -9.170 -19.315 1.00 96.12 298 PRO A O 1
ATOM 2246 N N . LEU A 1 299 ? 8.739 -7.004 -19.194 1.00 96.81 299 LEU A N 1
ATOM 2247 C CA . LEU A 1 299 ? 9.913 -6.612 -18.405 1.00 96.81 299 LEU A CA 1
ATOM 2248 C C . LEU A 1 299 ? 9.780 -7.081 -16.952 1.00 96.81 299 LEU A C 1
ATOM 2250 O O . LEU A 1 299 ? 10.746 -7.601 -16.395 1.00 96.81 299 LEU A O 1
ATOM 2254 N N . PHE A 1 300 ? 8.587 -6.941 -16.367 1.00 96.38 300 PHE A N 1
ATOM 2255 C CA . PHE A 1 300 ? 8.276 -7.486 -15.046 1.00 96.38 300 PHE A CA 1
ATOM 2256 C C . PHE A 1 300 ? 8.306 -9.017 -15.046 1.00 96.38 300 PHE A C 1
ATOM 2258 O O . PHE A 1 300 ? 8.986 -9.603 -14.204 1.00 96.38 300 PHE A O 1
ATOM 2265 N N . GLU A 1 301 ? 7.686 -9.663 -16.041 1.00 95.25 301 GLU A N 1
ATOM 2266 C CA . GLU A 1 301 ? 7.675 -11.129 -16.163 1.00 95.25 301 GLU A CA 1
ATOM 2267 C C . GLU A 1 301 ? 9.096 -11.707 -16.243 1.00 95.25 301 GLU A C 1
ATOM 2269 O O . GLU A 1 301 ? 9.418 -12.685 -15.570 1.00 95.25 301 GLU A O 1
ATOM 2274 N N . THR A 1 302 ? 9.984 -11.065 -17.013 1.00 94.44 302 THR A N 1
ATOM 2275 C CA . THR A 1 302 ? 11.399 -11.468 -17.120 1.00 94.44 302 THR A CA 1
ATOM 2276 C C . THR A 1 302 ? 12.133 -11.360 -15.779 1.00 94.44 302 THR A C 1
ATOM 2278 O O . THR A 1 302 ? 13.063 -12.123 -15.518 1.00 94.44 302 THR A O 1
ATOM 2281 N N . ALA A 1 303 ? 11.717 -10.430 -14.919 1.00 93.69 303 ALA A N 1
ATOM 2282 C CA . ALA A 1 303 ? 12.253 -10.256 -13.574 1.00 93.69 303 ALA A CA 1
ATOM 2283 C C . ALA A 1 303 ? 11.577 -11.150 -12.515 1.00 93.69 303 ALA A C 1
ATOM 2285 O O . ALA A 1 303 ? 11.960 -11.094 -11.347 1.00 93.69 303 ALA A O 1
ATOM 2286 N N . GLY A 1 304 ? 10.608 -11.981 -12.915 1.00 93.12 304 GLY A N 1
ATOM 2287 C CA . GLY A 1 304 ? 9.872 -12.877 -12.025 1.00 93.12 304 GLY A CA 1
ATOM 2288 C C . GLY A 1 304 ? 8.725 -12.215 -11.258 1.00 93.12 304 GLY A C 1
ATOM 2289 O O . GLY A 1 304 ? 8.254 -12.802 -10.290 1.00 93.12 304 GLY A O 1
ATOM 2290 N N . ILE A 1 305 ? 8.281 -11.024 -11.677 1.00 93.06 305 ILE A N 1
ATOM 2291 C CA . ILE A 1 305 ? 7.155 -10.292 -11.079 1.00 93.06 305 ILE A CA 1
ATOM 2292 C C . ILE A 1 305 ? 5.961 -10.355 -12.028 1.00 93.06 305 ILE A C 1
ATOM 2294 O O . ILE A 1 305 ? 6.086 -10.062 -13.218 1.00 93.06 305 ILE A O 1
ATOM 2298 N N . SER A 1 306 ? 4.792 -10.711 -11.500 1.00 92.56 306 SER A N 1
ATOM 2299 C CA . SER A 1 306 ? 3.553 -10.733 -12.276 1.00 92.56 306 SER A CA 1
ATOM 2300 C C . SER A 1 306 ? 2.869 -9.370 -12.191 1.00 92.56 306 SER A C 1
ATOM 2302 O O . SER A 1 306 ? 2.445 -8.966 -11.115 1.00 92.56 306 SER A O 1
ATOM 2304 N N . PHE A 1 307 ? 2.789 -8.645 -13.310 1.00 94.44 307 PHE A N 1
ATOM 2305 C CA . PHE A 1 307 ? 2.194 -7.306 -13.376 1.00 94.44 307 PHE A CA 1
ATOM 2306 C C . PHE A 1 307 ? 0.878 -7.328 -14.164 1.00 94.44 307 PHE A C 1
ATOM 2308 O O . PHE A 1 307 ? 0.858 -7.644 -15.355 1.00 94.44 307 PHE A O 1
ATOM 2315 N N . HIS A 1 308 ? -0.214 -6.959 -13.498 1.00 92.56 308 HIS A N 1
ATOM 2316 C CA . HIS A 1 308 ? -1.597 -7.047 -13.964 1.00 92.56 308 HIS A CA 1
ATOM 2317 C C . HIS A 1 308 ? -2.280 -5.667 -13.967 1.00 92.56 308 HIS A C 1
ATOM 2319 O O . HIS A 1 308 ? -3.155 -5.395 -13.146 1.00 92.56 308 HIS A O 1
ATOM 2325 N N . PRO A 1 309 ? -1.906 -4.742 -14.870 1.00 87.50 309 PRO A N 1
ATOM 2326 C CA . PRO A 1 309 ? -2.671 -3.515 -15.042 1.00 87.50 309 PRO A CA 1
ATOM 2327 C C . PRO A 1 309 ? -4.065 -3.854 -15.608 1.00 87.50 309 PRO A C 1
ATOM 2329 O O . PRO A 1 309 ? -4.173 -4.763 -16.441 1.00 87.50 309 PRO A O 1
ATOM 2332 N N . PRO A 1 310 ? -5.132 -3.121 -15.235 1.00 79.62 310 PRO A N 1
ATOM 2333 C CA . PRO A 1 310 ? -6.472 -3.379 -15.732 1.00 79.62 310 PRO A CA 1
ATOM 2334 C C . PRO A 1 310 ? -6.475 -3.220 -17.248 1.00 79.62 310 PRO A C 1
ATOM 2336 O O . PRO A 1 310 ? -5.831 -2.317 -17.799 1.00 79.62 310 PRO A O 1
ATOM 2339 N N . ARG A 1 311 ? -7.195 -4.108 -17.933 1.00 67.88 311 ARG A N 1
ATOM 2340 C CA . ARG A 1 311 ? -7.381 -3.974 -19.377 1.00 67.88 311 ARG A CA 1
ATOM 2341 C C . ARG A 1 311 ? -8.340 -2.801 -19.640 1.00 67.88 311 ARG A C 1
ATOM 2343 O O . ARG A 1 311 ? -9.337 -2.707 -18.925 1.00 67.88 311 ARG A O 1
ATOM 2350 N N . PRO A 1 312 ? -8.036 -1.929 -20.616 1.00 57.97 312 PRO A N 1
ATOM 2351 C CA . PRO A 1 312 ? -8.926 -0.839 -21.009 1.00 57.97 312 PRO A CA 1
ATOM 2352 C C . PRO A 1 312 ? -10.241 -1.341 -21.622 1.00 57.97 312 PRO A C 1
ATOM 2354 O O . PRO A 1 312 ? -10.270 -2.493 -22.124 1.00 57.97 312 PRO A O 1
#

Foldseek 3Di:
DDDDDDDDDDDDDDDDDDDDDDDDDPDDDPDDDDDPDDDPPPPDDDPDDDPDDDDDDDDDDDDDDDDDDDDDDDDDDDDDDDDDDDDDPDDPDPPQDDADLQAEDPLQLLQVLLHPDDHHPLSVVLNVVLCVLPVCSSVVSVVLVVLQLVVLLCCQPPHPAQEEEEEAQGDDHPNPDDGPQQSCVVRRPDDDGAYEYEHCRSNSLVRCCVRRPPDQLYYYYNDDLLPVVVVLVVCDPSNDDQVGFYEYEARAPCQQPPPVSVVVSVVSCVVSGHPPHHYDYDADACPPPVVSLVVVQVSCVVSVTHGHHPDD

Sequence (312 aa):
MGGEAGGRAPEEHPAARGRPGDRLDVRGARGPGPRVVAADHRDRLPDRVRLGGRGRRPRLRVGPPAVRPGGEGPGPRAGGPAVKPTPPAGTPEPAVAEVSMSVVSEARLHAHLLGDCESYAVDRALAATLTETAPWLPWSARQTRRHALGVVDRILDDTDIPQFLDLGCGLPPGDGLPLLPEFIREKAKWTPYRYVAVDRDPMAVAHTATTAVETTSDAVLWLDITEADVLLRSCDVERFDLGRPIAVLLHGVLEWIPDDGVDLLMAALKDFLPTGSALSITHATADIQPELTQRLIPLFETAGISFHPPRP

pLDDT: mean 73.43, std 27.56, range [24.77, 98.31]

Secondary structure (DSSP, 8-state):
------------------------------PPPP---------------------PPPPP-PPPPPPPPP-------------PPPPPTTPPPP------SSS--HHHHHHHHHSS-S--HHHHHHHHHHHHH-TTHHHHHHHHHHHHHHHHHHHHHH----EEEEES--PPPTT-PPPHHHHHHHH-SSS--EEEEEESSHHHHHHHHHHH-SSTT-EEEE--TT-HHHHHHHTSTTT--TTS--EEEEES-GGGS-HHHHHHHHHHHHHHSPTT-EEEEE---SSSSHHHHHHHHHHHHHTT----PPP-